Protein AF-A0A7V4Q4L8-F1 (afdb_monomer)

pLDDT: mean 70.82, std 23.32, range [23.64, 95.12]

Mean predicted aligned error: 22.0 Å

Solvent-accessible surface area (backbone atoms only — not comparable to full-atom values): 20062 Å² total; per-residue (Å²): 141,80,91,82,81,86,80,83,83,82,73,80,76,72,59,64,66,61,54,50,48,54,50,41,57,50,46,53,57,52,48,51,52,50,48,56,50,42,58,53,45,51,57,50,43,72,71,46,80,52,72,70,58,35,51,53,45,52,51,53,47,42,52,49,35,52,51,49,22,54,54,24,53,76,62,70,35,60,68,61,22,50,56,30,50,56,52,42,51,54,50,47,37,41,74,72,62,79,44,80,93,46,73,69,56,51,54,49,54,50,51,51,52,51,48,52,50,50,61,57,52,62,45,56,64,48,73,74,46,88,89,76,80,97,80,78,85,77,82,81,93,82,79,86,91,82,82,86,87,84,82,90,81,90,84,90,86,85,91,79,90,81,88,85,89,85,85,89,86,84,89,84,85,90,82,87,82,87,82,88,81,83,91,76,90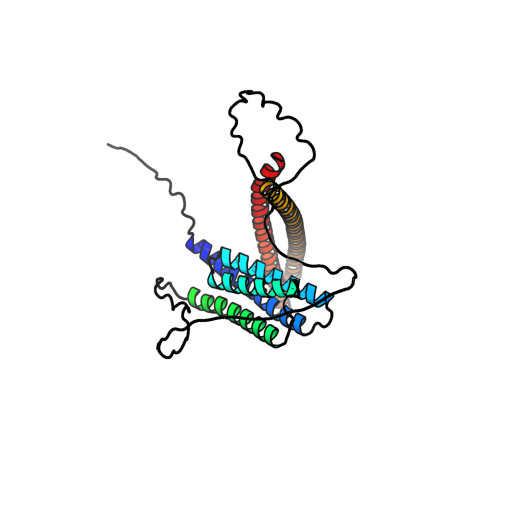,82,88,88,82,84,83,80,74,88,70,77,75,80,91,66,88,69,79,92,62,94,78,76,92,73,58,71,66,58,53,53,52,51,52,53,52,51,53,52,49,52,52,50,51,53,51,54,51,53,52,43,53,51,46,47,50,51,37,51,51,50,50,49,54,51,52,54,48,51,52,52,48,53,52,49,52,59,63,50,70,78,48,81,93,44,76,65,59,56,50,51,52,51,54,55,50,51,51,52,52,54,50,50,52,51,45,53,52,41,51,50,48,39,54,51,51,50,51,52,50,53,52,50,45,68,63,48,52,60,60,62,74,77,106

Nearest PDB structures (foldseek):
  3u3b-assembly2_B  TM=9.361E-01  e=7.017E-04  synthetic construct
  7t2y-assembly1_A  TM=9.039E-01  e=4.150E-04  synthetic construct
  6fes-assembly1_A  TM=9.433E-01  e=1.196E-02  synthetic construct
  8i4v-assembly1_B  TM=8.537E-01  e=1.579E+00  Saccharomyces cerevisiae S288C
  6pyu-assembly1_B  TM=4.845E-01  e=3.471E+00  Homo sapiens

Secondary structure (DSSP, 8-state):
---------------HHHHHHHHHHHHHHHHHHHHHHHHHHHHHHHH---HHHHHHHHHHHHHHHHHHHHHHHHTT-HHHHHHHHHHHHHHHHHHHTSS---HHHHHHHHHHHHHHHHHHHHHHHHHTSPPPPS---PPP------------------------------------------------SPPP-------------------HHHHHHHHHHHHHHHHHHHHHHHHHHHHHHHHHHHHHHHHHHHHHHHHHHHHHTTS---HHHHHHHHHHHHHHHHHHHHHHHHHHHHHHHHHHHHHHHHHHHHHHH--

Radius of gyration: 35.39 Å; Cα contacts (8 Å, |Δi|>4): 114; chains: 1; bounding box: 86×71×121 Å

Structure (mmCIF, N/CA/C/O backbone):
data_AF-A0A7V4Q4L8-F1
#
_entry.id   AF-A0A7V4Q4L8-F1
#
loop_
_atom_site.group_PDB
_atom_site.id
_atom_site.type_symbol
_atom_site.label_atom_id
_atom_site.label_alt_id
_atom_site.label_comp_id
_atom_site.label_asym_id
_atom_site.label_entity_id
_atom_site.label_seq_id
_atom_site.pdbx_PDB_ins_code
_atom_site.Cartn_x
_atom_site.Cartn_y
_atom_site.Cartn_z
_atom_site.occupancy
_atom_site.B_iso_or_equiv
_atom_site.auth_seq_id
_atom_site.auth_comp_id
_atom_site.auth_asym_id
_atom_site.auth_atom_id
_atom_site.pdbx_PDB_model_num
ATOM 1 N N . MET A 1 1 ? -42.502 8.709 -51.095 1.00 41.62 1 MET A N 1
ATOM 2 C CA . MET A 1 1 ? -41.021 8.734 -51.093 1.00 41.62 1 MET A CA 1
ATOM 3 C C . MET A 1 1 ? -40.599 10.023 -50.403 1.00 41.62 1 MET A C 1
ATOM 5 O O . MET A 1 1 ? -41.041 11.062 -50.848 1.00 41.62 1 MET A O 1
ATOM 9 N N . GLY A 1 2 ? -39.858 10.085 -49.306 1.00 42.88 2 GLY A N 1
ATOM 10 C CA . GLY A 1 2 ? -39.295 9.078 -48.422 1.00 42.88 2 GLY A CA 1
ATOM 11 C C . GLY A 1 2 ? -39.011 9.774 -47.086 1.00 42.88 2 GLY A C 1
ATOM 12 O O . GLY A 1 2 ? -38.512 10.895 -47.053 1.00 42.88 2 GLY A O 1
ATOM 13 N N . THR A 1 3 ? -39.395 9.133 -45.989 1.00 41.66 3 THR A N 1
ATOM 14 C CA . THR A 1 3 ? -39.076 9.554 -44.625 1.00 41.66 3 THR A CA 1
ATOM 15 C C . THR A 1 3 ? -37.593 9.303 -44.367 1.00 41.66 3 THR A C 1
ATOM 17 O O . THR A 1 3 ? -37.157 8.154 -44.361 1.00 41.66 3 THR A O 1
ATOM 20 N N . ARG A 1 4 ? -36.811 10.364 -44.159 1.00 38.91 4 ARG A N 1
ATOM 21 C CA . ARG A 1 4 ? -35.403 10.280 -43.757 1.00 38.91 4 ARG A CA 1
ATOM 22 C C . ARG A 1 4 ? -35.300 10.600 -42.267 1.00 38.91 4 ARG A C 1
ATOM 24 O O . ARG A 1 4 ? -35.214 11.760 -41.890 1.00 38.91 4 ARG A O 1
ATOM 31 N N . ALA A 1 5 ? -35.312 9.558 -41.441 1.00 55.25 5 ALA A N 1
ATOM 32 C CA . ALA A 1 5 ? -34.606 9.566 -40.160 1.00 55.25 5 ALA A CA 1
ATOM 33 C C . ALA A 1 5 ? -33.146 9.170 -40.445 1.00 55.25 5 ALA A C 1
ATOM 35 O O . ALA A 1 5 ? -32.914 8.301 -41.289 1.00 55.25 5 ALA A O 1
ATOM 36 N N . PRO A 1 6 ? -32.158 9.863 -39.864 1.00 52.56 6 PRO A N 1
ATOM 37 C CA . PRO A 1 6 ? -31.407 9.285 -38.739 1.00 52.56 6 PRO A CA 1
ATOM 38 C C . PRO A 1 6 ? -31.014 10.399 -37.730 1.00 52.56 6 PRO A C 1
ATOM 40 O O . PRO A 1 6 ? -31.208 11.574 -38.004 1.00 52.56 6 PRO A O 1
ATOM 43 N N . ALA A 1 7 ? -30.499 10.175 -36.527 1.00 39.62 7 ALA A N 1
ATOM 44 C CA . ALA A 1 7 ? -29.670 9.096 -36.036 1.00 39.62 7 ALA A CA 1
ATOM 45 C C . ALA A 1 7 ? -29.939 8.884 -34.541 1.00 39.62 7 ALA A C 1
ATOM 47 O O . ALA A 1 7 ? -30.116 9.828 -33.769 1.00 39.62 7 ALA A O 1
ATOM 48 N N . LYS A 1 8 ? -29.968 7.613 -34.154 1.00 45.31 8 LYS A N 1
ATOM 49 C CA . LYS A 1 8 ? -30.004 7.158 -32.770 1.00 45.31 8 LYS A CA 1
ATOM 50 C C . LYS A 1 8 ? -28.666 7.537 -32.129 1.00 45.31 8 LYS A C 1
ATOM 52 O O . LYS A 1 8 ? -27.616 7.206 -32.669 1.00 45.31 8 LYS A O 1
ATOM 57 N N . ALA A 1 9 ? -28.719 8.254 -31.014 1.00 41.84 9 ALA A N 1
ATOM 58 C CA . ALA A 1 9 ? -27.554 8.559 -30.203 1.00 41.84 9 ALA A CA 1
ATOM 59 C C . ALA A 1 9 ? -26.988 7.254 -29.617 1.00 41.84 9 ALA A C 1
ATOM 61 O O . ALA A 1 9 ? -27.555 6.698 -28.677 1.00 41.84 9 ALA A O 1
ATOM 62 N N . GLU A 1 10 ? -25.879 6.766 -30.168 1.00 44.56 10 GLU A N 1
ATOM 63 C CA . GLU A 1 10 ? -25.000 5.820 -29.480 1.00 44.56 10 GLU A CA 1
ATOM 64 C C . GLU A 1 10 ? -24.252 6.590 -28.391 1.00 44.56 10 GLU A C 1
ATOM 66 O O . GLU A 1 10 ? -23.180 7.158 -28.591 1.00 44.56 10 GLU A O 1
ATOM 71 N N . ARG A 1 11 ? -24.880 6.683 -27.218 1.00 42.31 11 ARG A N 1
ATOM 72 C CA . ARG A 1 11 ? -24.200 7.088 -25.993 1.00 42.31 11 ARG A CA 1
ATOM 73 C C . ARG A 1 11 ? -23.380 5.878 -25.544 1.00 42.31 11 ARG A C 1
ATOM 75 O O . ARG A 1 11 ? -23.957 4.889 -25.108 1.00 42.31 11 ARG A O 1
ATOM 82 N N . GLY A 1 12 ? -22.063 5.959 -25.739 1.00 45.47 12 GLY A N 1
ATOM 83 C CA . GLY A 1 12 ? -21.104 4.908 -25.412 1.00 45.47 12 GLY A CA 1
ATOM 84 C C . GLY A 1 12 ? -21.305 4.381 -23.996 1.00 45.47 12 GLY A C 1
ATOM 85 O O . GLY A 1 12 ? -21.136 5.110 -23.018 1.00 45.47 12 GLY A O 1
ATOM 86 N N . MET A 1 13 ? -21.690 3.112 -23.912 1.00 45.41 13 MET A N 1
ATOM 87 C CA . MET A 1 13 ? -21.596 2.323 -22.698 1.00 45.41 13 MET A CA 1
ATOM 88 C C . MET A 1 13 ? -20.103 2.101 -22.478 1.00 45.41 13 MET A C 1
ATOM 90 O O . MET A 1 13 ? -19.474 1.357 -23.224 1.00 45.41 13 MET A O 1
ATOM 94 N N . VAL A 1 14 ? -19.515 2.849 -21.542 1.00 56.12 14 VAL A N 1
ATOM 95 C CA . VAL A 1 14 ? -18.176 2.543 -21.034 1.00 56.12 14 VAL A CA 1
ATOM 96 C C . VAL A 1 14 ? -18.223 1.084 -20.606 1.00 56.12 14 VAL A C 1
ATOM 98 O O . VAL A 1 14 ? -19.130 0.697 -19.869 1.00 56.12 14 VAL A O 1
ATOM 101 N N . ASP A 1 15 ? -17.314 0.288 -21.151 1.00 62.62 15 ASP A N 1
ATOM 102 C CA . ASP A 1 15 ? -17.240 -1.148 -20.934 1.00 62.62 15 ASP A CA 1
ATOM 103 C C . ASP A 1 15 ? -16.902 -1.390 -19.454 1.00 62.62 15 ASP A C 1
ATOM 105 O O . ASP A 1 15 ? -15.744 -1.354 -19.037 1.00 62.62 15 ASP A O 1
ATOM 109 N N . SER A 1 16 ? -17.948 -1.479 -18.626 1.00 71.31 16 SER A N 1
ATOM 110 C CA . SER A 1 16 ? -17.864 -1.546 -17.162 1.00 71.31 16 SER A CA 1
ATOM 111 C C . SER A 1 16 ? -16.996 -2.716 -16.707 1.00 71.31 16 SER A C 1
ATOM 113 O O . SER A 1 16 ? -16.353 -2.637 -15.661 1.00 71.31 16 SER A O 1
ATOM 115 N N . ASP A 1 17 ? -16.950 -3.773 -17.513 1.00 76.00 17 ASP A N 1
ATOM 116 C CA . ASP A 1 17 ? -16.168 -4.973 -17.253 1.00 76.00 17 ASP A CA 1
ATOM 117 C C . ASP A 1 17 ? -14.677 -4.739 -17.537 1.00 76.00 17 ASP A C 1
ATOM 119 O O . ASP A 1 17 ? -13.825 -5.184 -16.767 1.00 76.00 17 ASP A O 1
ATOM 123 N N . ALA A 1 18 ? -14.344 -3.970 -18.580 1.00 78.06 18 ALA A N 1
ATOM 124 C CA . ALA A 1 18 ? -12.964 -3.575 -18.864 1.00 78.06 18 ALA A CA 1
ATOM 125 C C . ALA A 1 18 ? -12.404 -2.651 -17.770 1.00 78.06 18 ALA A C 1
ATOM 127 O O . ALA A 1 18 ? -11.272 -2.837 -17.325 1.00 78.06 18 ALA A O 1
ATOM 128 N N . LEU A 1 19 ? -13.219 -1.706 -17.287 1.00 79.12 19 LEU A N 1
ATOM 129 C CA . LEU A 1 19 ? -12.850 -0.836 -16.169 1.00 79.12 19 LEU A CA 1
ATOM 130 C C . LEU A 1 19 ? -12.654 -1.634 -14.872 1.00 79.12 19 LEU A C 1
ATOM 132 O O . LEU A 1 19 ? -11.683 -1.410 -14.153 1.00 79.12 19 LEU A O 1
ATOM 136 N N . LEU A 1 20 ? -13.550 -2.580 -14.571 1.00 81.12 20 LEU A N 1
ATOM 137 C CA . LEU A 1 20 ? -13.423 -3.433 -13.388 1.00 81.12 20 LEU A CA 1
ATOM 138 C C . LEU A 1 20 ? -12.160 -4.300 -13.450 1.00 81.12 20 LEU A C 1
ATOM 140 O O . LEU A 1 20 ? -11.498 -4.481 -12.431 1.00 81.12 20 LEU A O 1
ATOM 144 N N . LYS A 1 21 ? -11.802 -4.801 -14.636 1.00 83.62 21 LYS A N 1
ATOM 145 C CA . LYS A 1 21 ? -10.568 -5.562 -14.842 1.00 83.62 21 LYS A CA 1
ATOM 146 C C . LYS A 1 21 ? -9.320 -4.715 -14.573 1.00 83.62 21 LYS A C 1
ATOM 148 O O . LYS A 1 21 ? -8.456 -5.154 -13.823 1.00 83.62 21 LYS A O 1
ATOM 153 N N . GLU A 1 22 ? -9.253 -3.499 -15.112 1.00 84.19 22 GLU A N 1
ATOM 154 C CA . GLU A 1 22 ? -8.136 -2.570 -14.871 1.00 84.19 22 GLU A CA 1
ATOM 155 C C . GLU A 1 22 ? -8.008 -2.196 -13.381 1.00 84.19 22 GLU A C 1
ATOM 157 O O . GLU A 1 22 ? -6.907 -2.172 -12.822 1.00 84.19 22 GLU A O 1
ATOM 162 N N . LEU A 1 23 ? -9.141 -1.963 -12.708 1.00 86.38 23 LEU A N 1
ATOM 163 C CA . LEU A 1 23 ? -9.174 -1.723 -11.264 1.00 86.38 23 LEU A CA 1
ATOM 164 C C . LEU A 1 23 ? -8.685 -2.940 -10.473 1.00 86.38 23 LEU A C 1
ATOM 166 O O . LEU A 1 23 ? -7.957 -2.776 -9.498 1.00 86.38 23 LEU A O 1
ATOM 170 N N . LEU A 1 24 ? -9.055 -4.152 -10.891 1.00 87.81 24 LEU A N 1
ATOM 171 C CA . LEU A 1 24 ? -8.652 -5.391 -10.234 1.00 87.81 24 LEU A CA 1
ATOM 172 C C . LEU A 1 24 ? -7.151 -5.664 -10.404 1.00 87.81 24 LEU A C 1
ATOM 174 O O . LEU A 1 24 ? -6.498 -6.023 -9.427 1.00 87.81 24 LEU A O 1
ATOM 178 N N . GLU A 1 25 ? -6.590 -5.439 -11.593 1.00 88.06 25 GLU A N 1
ATOM 179 C CA . GLU A 1 25 ? -5.144 -5.542 -11.846 1.00 88.06 25 GLU A CA 1
ATOM 180 C C . GLU A 1 25 ? -4.353 -4.529 -11.001 1.00 88.06 25 GLU A C 1
ATOM 182 O O . GLU A 1 25 ? -3.357 -4.876 -10.360 1.00 88.06 25 GLU A O 1
ATOM 187 N N . THR A 1 26 ? -4.836 -3.284 -10.932 1.00 88.38 26 THR A N 1
ATOM 188 C CA . THR A 1 26 ? -4.231 -2.231 -10.100 1.00 88.38 26 THR A CA 1
ATOM 189 C C . THR A 1 26 ? -4.298 -2.597 -8.619 1.00 88.38 26 THR A C 1
ATOM 191 O O . THR A 1 26 ? -3.284 -2.557 -7.920 1.00 88.38 26 THR A O 1
ATOM 194 N N . PHE A 1 27 ? -5.470 -3.036 -8.155 1.00 91.06 27 PHE A N 1
ATOM 195 C CA . PHE A 1 27 ? -5.674 -3.498 -6.788 1.00 91.06 27 PHE A CA 1
ATOM 196 C C . PHE A 1 27 ? -4.724 -4.640 -6.430 1.00 91.06 27 PHE A C 1
ATOM 198 O O . PHE A 1 27 ? -4.145 -4.620 -5.352 1.00 91.06 27 PHE A O 1
ATOM 205 N N . GLN A 1 28 ? -4.541 -5.631 -7.306 1.00 89.31 28 GLN A N 1
ATOM 206 C CA . GLN A 1 28 ? -3.656 -6.765 -7.030 1.00 89.31 28 GLN A CA 1
ATOM 207 C C . GLN A 1 28 ? -2.209 -6.314 -6.800 1.00 89.31 28 GLN A C 1
ATOM 209 O O . GLN A 1 28 ? -1.572 -6.774 -5.851 1.00 89.31 28 GLN A O 1
ATOM 214 N N . LEU A 1 29 ? -1.703 -5.391 -7.623 1.00 90.19 29 LEU A N 1
ATOM 215 C CA . LEU A 1 29 ? -0.355 -4.839 -7.465 1.00 90.19 29 LEU A CA 1
ATOM 216 C C . LEU A 1 29 ? -0.207 -4.058 -6.153 1.00 90.19 29 LEU A C 1
ATOM 218 O O . LEU A 1 29 ? 0.757 -4.271 -5.415 1.00 90.19 29 LEU A O 1
ATOM 222 N N . GLU A 1 30 ? -1.170 -3.191 -5.836 1.00 91.62 30 GLU A N 1
ATOM 223 C CA . GLU A 1 30 ? -1.174 -2.426 -4.583 1.00 91.62 30 GLU A CA 1
ATOM 224 C C . GLU A 1 30 ? -1.307 -3.341 -3.360 1.00 91.62 30 GLU A C 1
ATOM 226 O O . GLU A 1 30 ? -0.588 -3.186 -2.371 1.00 91.62 30 GLU A O 1
ATOM 231 N N . ALA A 1 31 ? -2.180 -4.344 -3.432 1.00 92.56 31 ALA A N 1
ATOM 232 C CA . ALA A 1 31 ? -2.404 -5.299 -2.361 1.00 92.56 31 ALA A CA 1
ATOM 233 C C . ALA A 1 31 ? -1.140 -6.106 -2.047 1.00 92.56 31 ALA A C 1
ATOM 235 O O . ALA A 1 31 ? -0.814 -6.292 -0.873 1.00 92.56 31 ALA A O 1
ATOM 236 N N . GLN A 1 32 ? -0.383 -6.522 -3.068 1.00 92.19 32 GLN A N 1
ATOM 237 C CA . GLN A 1 32 ? 0.908 -7.183 -2.867 1.00 92.19 32 GLN A CA 1
ATOM 238 C C . GLN A 1 32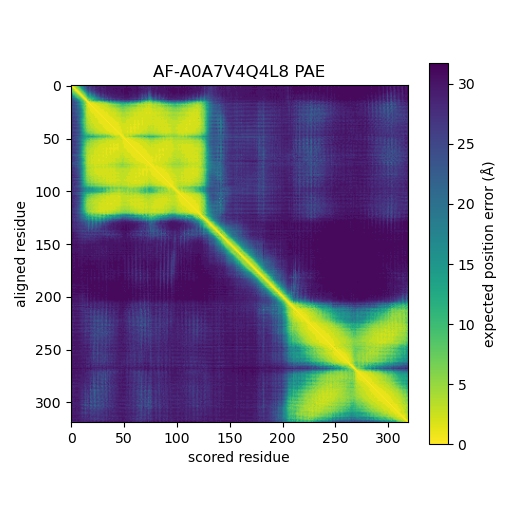 ? 1.922 -6.277 -2.153 1.00 92.19 32 GLN A C 1
ATOM 240 O O . GLN A 1 32 ? 2.652 -6.758 -1.283 1.00 92.19 32 GLN A O 1
ATOM 245 N N . ASP A 1 33 ? 1.971 -4.979 -2.471 1.00 92.38 33 ASP A N 1
ATOM 246 C CA . ASP A 1 33 ? 2.844 -4.031 -1.764 1.00 92.38 33 ASP A CA 1
ATOM 247 C C . ASP A 1 33 ? 2.421 -3.859 -0.297 1.00 92.38 33 ASP A C 1
ATOM 249 O O . ASP A 1 33 ? 3.244 -3.959 0.622 1.00 92.38 33 ASP A O 1
ATOM 253 N N . HIS A 1 34 ? 1.116 -3.702 -0.056 1.00 93.31 34 HIS A N 1
ATOM 254 C CA . HIS A 1 34 ? 0.564 -3.638 1.293 1.00 93.31 34 HIS A CA 1
ATOM 255 C C . HIS A 1 34 ? 0.899 -4.888 2.109 1.00 93.31 34 HIS A C 1
ATOM 257 O O . HIS A 1 34 ? 1.372 -4.747 3.237 1.00 93.31 34 HIS A O 1
ATOM 263 N N . ILE A 1 35 ? 0.721 -6.085 1.546 1.00 94.06 35 ILE A N 1
ATOM 264 C CA . ILE A 1 35 ? 1.022 -7.363 2.204 1.00 94.06 35 ILE A CA 1
ATOM 265 C C . ILE A 1 35 ? 2.512 -7.484 2.529 1.00 94.06 35 ILE A C 1
ATOM 267 O O . ILE A 1 35 ? 2.857 -7.763 3.674 1.00 94.06 35 ILE A O 1
ATOM 271 N N . ARG A 1 36 ? 3.416 -7.208 1.578 1.00 93.69 36 ARG A N 1
ATOM 272 C CA . ARG A 1 36 ? 4.872 -7.268 1.828 1.00 93.69 36 ARG A CA 1
ATOM 273 C C . ARG A 1 36 ? 5.293 -6.331 2.957 1.00 93.69 36 ARG A C 1
ATOM 275 O O . ARG A 1 36 ? 6.104 -6.692 3.818 1.00 93.69 36 ARG A O 1
ATOM 282 N N . ALA A 1 37 ? 4.727 -5.128 2.974 1.00 93.75 37 ALA A N 1
ATOM 283 C CA . ALA A 1 37 ? 4.974 -4.179 4.043 1.00 93.75 37 ALA A CA 1
ATOM 284 C C . ALA A 1 37 ? 4.384 -4.647 5.382 1.00 93.75 37 ALA A C 1
ATOM 286 O O . ALA A 1 37 ? 5.045 -4.497 6.406 1.00 93.75 37 ALA A O 1
ATOM 287 N N . LEU A 1 38 ? 3.182 -5.235 5.391 1.00 95.12 38 LEU A N 1
ATOM 288 C CA . LEU A 1 38 ? 2.564 -5.813 6.589 1.00 95.12 38 LEU A CA 1
ATOM 289 C C . LEU A 1 38 ? 3.429 -6.934 7.175 1.00 95.12 38 LEU A C 1
ATOM 291 O O . LEU A 1 38 ? 3.728 -6.887 8.365 1.00 95.12 38 LEU A O 1
ATOM 295 N N . SER A 1 39 ? 3.914 -7.871 6.354 1.00 94.00 39 SER A N 1
ATOM 296 C CA . SER A 1 39 ? 4.820 -8.937 6.804 1.00 94.00 39 SER A CA 1
ATOM 297 C C . SER A 1 39 ? 6.096 -8.365 7.431 1.00 94.00 39 SER A C 1
ATOM 299 O O . SER A 1 39 ? 6.512 -8.800 8.502 1.00 94.00 39 SER A O 1
ATOM 301 N N . THR A 1 40 ? 6.685 -7.335 6.812 1.00 94.75 40 THR A N 1
ATOM 302 C CA . THR A 1 40 ? 7.885 -6.658 7.339 1.00 94.75 40 THR A CA 1
ATOM 303 C C . THR A 1 40 ? 7.610 -5.969 8.679 1.00 94.75 40 THR A C 1
ATOM 305 O O . THR A 1 40 ? 8.405 -6.074 9.613 1.00 94.75 40 THR A O 1
ATOM 308 N N . LEU A 1 41 ? 6.476 -5.275 8.791 1.00 94.56 41 LEU A N 1
ATOM 309 C CA . LEU A 1 41 ? 6.079 -4.568 10.007 1.00 94.56 41 LEU A CA 1
ATOM 310 C C . LEU A 1 41 ? 5.737 -5.524 11.152 1.00 94.56 41 LEU A C 1
ATOM 312 O O . LEU A 1 41 ? 6.044 -5.204 12.296 1.00 94.56 41 LEU A O 1
ATOM 316 N N . LEU A 1 42 ? 5.141 -6.685 10.867 1.00 93.50 42 LEU A N 1
ATOM 317 C CA . LEU A 1 42 ? 4.860 -7.705 11.880 1.00 93.50 42 LEU A CA 1
ATOM 318 C C . LEU A 1 42 ? 6.152 -8.278 12.475 1.00 93.50 42 LEU A C 1
ATOM 320 O O . LEU A 1 42 ? 6.278 -8.336 13.695 1.00 93.50 42 LEU A O 1
ATOM 324 N N . VAL A 1 43 ? 7.155 -8.572 11.639 1.00 93.69 43 VAL A N 1
ATOM 325 C CA . VAL A 1 43 ? 8.483 -9.005 12.117 1.00 93.69 43 VAL A CA 1
ATOM 326 C C . VAL A 1 43 ? 9.171 -7.908 12.935 1.00 93.69 43 VAL A C 1
ATOM 328 O O . VAL A 1 43 ? 9.841 -8.193 13.929 1.00 93.69 43 VAL A O 1
ATOM 331 N N . ALA A 1 44 ? 9.035 -6.641 12.532 1.00 93.44 44 ALA A N 1
ATOM 332 C CA . ALA A 1 44 ? 9.555 -5.520 13.314 1.00 93.44 44 ALA A CA 1
ATOM 333 C C . ALA A 1 44 ? 8.843 -5.410 14.672 1.00 93.44 44 ALA A C 1
ATOM 335 O O . ALA A 1 44 ? 9.499 -5.227 15.693 1.00 93.44 44 ALA A O 1
ATOM 336 N N . LEU A 1 45 ? 7.517 -5.583 14.693 1.00 92.50 45 LEU A N 1
ATOM 337 C CA . LEU A 1 45 ? 6.702 -5.534 15.904 1.00 92.50 45 LEU A CA 1
ATOM 338 C C . LEU A 1 45 ? 7.054 -6.656 16.890 1.00 92.50 45 LEU A C 1
ATOM 340 O O . LEU A 1 45 ? 7.040 -6.419 18.095 1.00 92.50 45 LEU A O 1
ATOM 344 N N . GLU A 1 46 ? 7.390 -7.847 16.394 1.00 91.25 46 GLU A N 1
ATOM 345 C CA . GLU A 1 46 ? 7.817 -8.988 17.214 1.00 91.25 46 GLU A CA 1
ATOM 346 C C . GLU A 1 46 ? 9.146 -8.721 17.938 1.00 91.25 46 GLU A C 1
ATOM 348 O O . GLU A 1 46 ? 9.324 -9.096 19.097 1.00 91.25 46 GLU A O 1
ATOM 353 N N . LYS A 1 47 ? 10.078 -8.037 17.265 1.00 91.31 47 LYS A N 1
ATOM 354 C CA . LYS A 1 47 ? 11.415 -7.731 17.796 1.00 91.31 47 LYS A CA 1
ATOM 355 C C . LYS A 1 47 ? 11.446 -6.498 18.696 1.00 91.31 47 LYS A C 1
ATOM 357 O O . LYS A 1 47 ? 12.431 -6.293 19.403 1.00 91.31 47 LYS A O 1
ATOM 362 N N . GLU A 1 48 ? 10.408 -5.670 18.650 1.00 91.81 48 GLU A N 1
ATOM 363 C CA . GLU A 1 48 ? 10.396 -4.379 19.325 1.00 91.81 48 GLU A CA 1
ATOM 364 C C . GLU A 1 48 ? 10.047 -4.514 20.814 1.00 91.81 48 GLU A C 1
ATOM 366 O O . GLU A 1 48 ? 8.953 -4.934 21.198 1.00 91.81 48 GLU A O 1
ATOM 371 N N . GLY A 1 49 ? 10.979 -4.111 21.678 1.00 84.62 49 GLY A N 1
ATOM 372 C CA . GLY A 1 49 ? 10.793 -4.122 23.129 1.00 84.62 49 GLY A CA 1
ATOM 373 C C . GLY A 1 49 ? 10.096 -2.862 23.643 1.00 84.62 49 GLY A C 1
ATOM 374 O O . GLY A 1 49 ? 9.303 -2.924 24.596 1.00 84.62 49 GLY A O 1
ATOM 375 N N . GLU A 1 50 ? 10.327 -1.721 22.989 1.00 90.69 50 GLU A N 1
ATOM 376 C CA . GLU A 1 50 ? 9.891 -0.420 23.481 1.00 90.69 50 GLU A CA 1
ATOM 377 C C . GLU A 1 50 ? 8.373 -0.220 23.308 1.00 90.69 50 GLU A C 1
ATOM 379 O O . GLU A 1 50 ? 7.845 -0.284 22.194 1.00 90.69 50 GLU A O 1
ATOM 384 N N . PRO A 1 51 ? 7.608 0.050 24.389 1.00 86.38 51 PRO A N 1
ATOM 385 C CA . PRO A 1 51 ? 6.149 0.188 24.311 1.00 86.38 51 PRO A CA 1
ATOM 386 C C . PRO A 1 51 ? 5.673 1.331 23.405 1.00 86.38 51 PRO A C 1
ATOM 388 O O . PRO A 1 51 ? 4.580 1.267 22.839 1.00 86.38 51 PRO A O 1
ATOM 391 N N . ALA A 1 52 ? 6.452 2.411 23.307 1.00 87.88 52 ALA A N 1
ATOM 392 C CA . ALA A 1 52 ? 6.127 3.545 22.448 1.00 87.88 52 ALA A CA 1
ATOM 393 C C . ALA A 1 52 ? 6.260 3.182 20.963 1.00 87.88 52 ALA A C 1
ATOM 395 O O . ALA A 1 52 ? 5.355 3.487 20.185 1.00 87.88 52 ALA A O 1
ATOM 396 N N . GLU A 1 53 ? 7.335 2.484 20.597 1.00 90.12 53 GLU A N 1
ATOM 397 C CA . GLU A 1 53 ? 7.592 2.084 19.215 1.00 90.12 53 GLU A CA 1
ATOM 398 C C . GLU A 1 53 ? 6.663 0.946 18.779 1.00 90.12 53 GLU A C 1
ATOM 400 O O . GLU A 1 53 ? 6.060 1.027 17.711 1.00 90.12 53 GLU A O 1
ATOM 405 N N . ARG A 1 54 ? 6.374 -0.024 19.662 1.00 89.94 54 ARG A N 1
ATOM 406 C CA . ARG A 1 54 ? 5.327 -1.032 19.410 1.00 89.94 54 ARG A CA 1
ATOM 407 C C . ARG A 1 54 ? 3.980 -0.405 19.071 1.00 89.94 54 ARG A C 1
ATOM 409 O O . ARG A 1 54 ? 3.338 -0.823 18.114 1.00 89.94 54 ARG A O 1
ATOM 416 N N . ARG A 1 55 ? 3.546 0.622 19.812 1.00 88.62 55 ARG A N 1
ATOM 417 C CA . ARG A 1 55 ? 2.295 1.334 19.493 1.00 88.62 55 ARG A CA 1
ATOM 418 C C . ARG A 1 55 ? 2.336 1.991 18.115 1.00 88.62 55 ARG A C 1
ATOM 420 O O . ARG A 1 55 ? 1.339 1.934 17.403 1.00 88.62 55 ARG A O 1
ATOM 427 N N . ARG A 1 56 ? 3.468 2.584 17.722 1.00 91.81 56 ARG A N 1
ATOM 428 C CA . ARG A 1 56 ? 3.644 3.186 16.387 1.00 91.81 56 ARG A CA 1
ATOM 429 C C . ARG A 1 56 ? 3.599 2.143 15.273 1.00 91.81 56 ARG A C 1
ATOM 431 O O . ARG A 1 56 ? 2.960 2.376 14.244 1.00 91.81 56 ARG A O 1
ATOM 438 N N . LEU A 1 57 ? 4.230 0.990 15.485 1.00 93.06 57 LEU A N 1
ATOM 439 C CA . LEU A 1 57 ? 4.194 -0.135 14.553 1.00 93.06 57 LEU A CA 1
ATOM 440 C C . LEU A 1 57 ? 2.772 -0.686 14.411 1.00 93.06 57 LEU A C 1
ATOM 442 O O . LEU A 1 57 ? 2.286 -0.798 13.288 1.00 93.06 57 LEU A O 1
ATOM 446 N N . VAL A 1 58 ? 2.066 -0.925 15.522 1.00 92.38 58 VAL A N 1
ATOM 447 C CA . VAL A 1 58 ? 0.656 -1.357 15.510 1.00 92.38 58 VAL A CA 1
ATOM 448 C C . VAL A 1 58 ? -0.227 -0.352 14.769 1.00 92.38 58 VAL A C 1
ATOM 450 O O . VAL A 1 58 ? -1.038 -0.758 13.942 1.00 92.38 58 VAL A O 1
ATOM 453 N N . GLU A 1 59 ? -0.046 0.952 14.992 1.00 92.06 59 GLU A N 1
ATOM 454 C CA . GLU A 1 59 ? -0.797 1.990 14.272 1.00 92.06 59 GLU A CA 1
ATOM 455 C C . GLU A 1 59 ? -0.528 1.955 12.761 1.00 92.06 59 GLU A C 1
ATOM 457 O O . GLU A 1 59 ? -1.433 2.104 11.939 1.00 92.06 59 GLU A O 1
ATOM 462 N N . THR A 1 60 ? 0.726 1.722 12.382 1.00 94.00 60 THR A N 1
ATOM 463 C CA . THR A 1 60 ? 1.128 1.633 10.976 1.00 94.00 60 THR A CA 1
ATOM 464 C C . THR A 1 60 ? 0.537 0.394 10.302 1.00 94.00 60 THR A C 1
ATOM 466 O O . THR A 1 60 ? 0.048 0.490 9.175 1.00 94.00 60 THR A O 1
ATOM 469 N N . ILE A 1 61 ? 0.537 -0.751 10.991 1.00 94.62 61 ILE A N 1
ATOM 470 C CA . ILE A 1 61 ? -0.085 -2.000 10.527 1.00 94.62 61 ILE A CA 1
ATOM 471 C C . ILE A 1 61 ? -1.597 -1.803 10.378 1.00 94.62 61 ILE A C 1
ATOM 473 O O . ILE A 1 61 ? -2.151 -2.115 9.326 1.00 94.62 61 ILE A O 1
ATOM 477 N N . PHE A 1 62 ? -2.249 -1.217 11.386 1.00 93.00 62 PHE A N 1
ATOM 478 C CA . PHE A 1 62 ? -3.681 -0.918 11.376 1.00 93.00 62 PHE A CA 1
ATOM 479 C C . PHE A 1 62 ? -4.077 -0.070 10.163 1.00 93.00 62 PHE A C 1
ATOM 481 O O . PHE A 1 62 ? -4.976 -0.444 9.412 1.00 93.00 62 PHE A O 1
ATOM 488 N N . ARG A 1 63 ? -3.359 1.034 9.909 1.00 93.94 63 ARG A N 1
ATOM 489 C CA . ARG A 1 63 ? -3.628 1.907 8.758 1.00 93.94 63 ARG A CA 1
ATOM 490 C C . ARG A 1 63 ? -3.484 1.167 7.430 1.00 93.94 63 ARG A C 1
ATOM 492 O O . ARG A 1 63 ? -4.333 1.322 6.560 1.00 93.94 63 ARG A O 1
ATOM 499 N N . ARG A 1 64 ? -2.439 0.346 7.272 1.00 94.25 64 ARG A N 1
ATOM 500 C CA . ARG A 1 64 ? -2.244 -0.456 6.052 1.00 94.25 64 ARG A CA 1
ATOM 501 C C . ARG A 1 64 ? -3.378 -1.457 5.841 1.00 94.25 64 ARG A C 1
ATOM 503 O O . ARG A 1 64 ? -3.847 -1.582 4.715 1.00 94.25 64 ARG A O 1
ATOM 510 N N . MET A 1 65 ? -3.837 -2.114 6.906 1.00 92.06 65 MET A N 1
ATOM 511 C CA . MET A 1 65 ? -4.973 -3.037 6.841 1.00 92.06 65 MET A CA 1
ATOM 512 C C . MET A 1 65 ? -6.267 -2.313 6.445 1.00 92.06 65 MET A C 1
ATOM 514 O O . MET A 1 65 ? -6.995 -2.775 5.570 1.00 92.06 65 MET A O 1
ATOM 518 N N . HIS A 1 66 ? -6.511 -1.134 7.022 1.00 91.56 66 HIS A N 1
ATOM 519 C CA . HIS A 1 66 ? -7.677 -0.308 6.711 1.00 91.56 66 HIS A CA 1
ATOM 520 C C . HIS A 1 66 ? -7.688 0.156 5.244 1.00 91.56 66 HIS A C 1
ATOM 522 O O . HIS A 1 66 ? -8.717 0.075 4.572 1.00 91.56 66 HIS A O 1
ATOM 528 N N . THR A 1 67 ? -6.537 0.592 4.719 1.00 92.69 67 THR A N 1
ATOM 529 C CA . THR A 1 67 ? -6.388 0.934 3.295 1.00 92.69 67 THR A CA 1
ATOM 530 C C . THR A 1 67 ? -6.667 -0.276 2.406 1.00 92.69 67 THR A C 1
ATOM 532 O O . THR A 1 67 ? -7.458 -0.170 1.470 1.00 92.69 67 THR A O 1
ATOM 535 N N . LEU A 1 68 ? -6.090 -1.437 2.729 1.00 92.94 68 LEU A N 1
ATOM 536 C CA . LEU A 1 68 ? -6.282 -2.662 1.955 1.00 92.94 68 LEU A CA 1
ATOM 537 C C . LEU A 1 68 ? -7.748 -3.129 1.955 1.00 92.94 68 LEU A C 1
ATOM 539 O O . LEU A 1 68 ? -8.261 -3.543 0.918 1.00 92.94 68 LEU A O 1
ATOM 543 N N . LYS A 1 69 ? -8.454 -2.993 3.085 1.00 92.19 69 LYS A N 1
ATOM 544 C CA . LYS A 1 69 ? -9.902 -3.234 3.185 1.00 92.19 69 LYS A CA 1
ATOM 545 C C . LYS A 1 69 ? -10.700 -2.328 2.248 1.00 92.19 69 LYS A C 1
ATOM 547 O O . LYS A 1 69 ? -11.575 -2.803 1.526 1.00 92.19 69 LYS A O 1
ATOM 552 N N . GLY A 1 70 ? -10.410 -1.025 2.262 1.00 89.75 70 GLY A N 1
ATOM 553 C CA . GLY A 1 70 ? -11.081 -0.051 1.398 1.00 89.75 70 GLY A CA 1
ATOM 554 C C . GLY A 1 70 ? -10.872 -0.365 -0.083 1.00 89.75 70 GLY A C 1
ATOM 555 O O . GLY A 1 70 ? -11.830 -0.386 -0.856 1.00 89.75 70 GLY A O 1
ATOM 556 N N . ALA A 1 71 ? -9.637 -0.700 -0.452 1.00 89.44 71 ALA A N 1
ATOM 557 C CA . ALA A 1 71 ? -9.291 -1.102 -1.806 1.00 89.44 71 ALA A CA 1
ATOM 558 C C . ALA A 1 71 ? -10.019 -2.400 -2.217 1.00 89.44 71 ALA A C 1
ATOM 560 O O . ALA A 1 71 ? -10.605 -2.456 -3.295 1.00 89.44 71 ALA A O 1
ATOM 561 N N . ALA A 1 72 ? -10.094 -3.399 -1.329 1.00 89.56 72 ALA A N 1
ATOM 562 C CA . ALA A 1 72 ? -10.811 -4.651 -1.584 1.00 89.56 72 ALA A CA 1
ATOM 563 C C . ALA A 1 72 ? -12.322 -4.436 -1.795 1.00 89.56 72 ALA A C 1
ATOM 565 O O . ALA A 1 72 ? -12.919 -5.053 -2.679 1.00 89.56 72 ALA A O 1
ATOM 566 N N . HIS A 1 73 ? -12.946 -3.519 -1.048 1.00 88.75 73 HIS A N 1
ATOM 567 C CA . HIS A 1 73 ? -14.340 -3.133 -1.285 1.00 88.75 73 HIS A CA 1
ATOM 568 C C . HIS A 1 73 ? -14.547 -2.479 -2.654 1.00 88.75 73 HIS A C 1
ATOM 570 O O . HIS A 1 73 ? -15.538 -2.779 -3.320 1.00 88.75 73 HIS A O 1
ATOM 576 N N . ALA A 1 74 ? -13.618 -1.624 -3.090 1.00 85.69 74 ALA A N 1
ATOM 577 C CA . ALA A 1 74 ? -13.717 -0.924 -4.369 1.00 85.69 74 ALA A CA 1
ATOM 578 C C . ALA A 1 74 ? -13.712 -1.881 -5.576 1.00 85.69 74 ALA A C 1
ATOM 580 O O . ALA A 1 74 ? -14.378 -1.609 -6.572 1.00 85.69 74 ALA A O 1
ATOM 581 N N . VAL A 1 75 ? -13.022 -3.022 -5.466 1.00 87.81 75 VAL A N 1
ATOM 582 C CA . VAL A 1 75 ? -12.979 -4.076 -6.499 1.00 87.81 75 VAL A CA 1
ATOM 583 C C . VAL A 1 75 ? -13.915 -5.260 -6.219 1.00 87.81 75 VAL A C 1
ATOM 585 O O . VAL A 1 75 ? -13.804 -6.311 -6.848 1.00 87.81 75 VAL A O 1
ATOM 588 N N . ASN A 1 76 ? -14.862 -5.097 -5.288 1.00 85.88 76 ASN A N 1
ATOM 589 C CA . ASN A 1 76 ? -15.870 -6.099 -4.926 1.00 85.88 76 ASN A CA 1
ATOM 590 C C . ASN A 1 76 ? -15.290 -7.453 -4.450 1.00 85.88 76 ASN A C 1
ATOM 592 O O . ASN A 1 76 ? -15.869 -8.519 -4.674 1.00 85.88 76 ASN A O 1
ATOM 596 N N . LEU A 1 77 ? -14.146 -7.415 -3.763 1.00 87.69 77 LEU A N 1
ATOM 597 C CA . LEU A 1 77 ? -13.507 -8.567 -3.123 1.00 87.69 77 LEU A CA 1
ATOM 598 C C . LEU A 1 77 ? -13.931 -8.661 -1.656 1.00 87.69 77 LEU A C 1
ATOM 600 O O . LEU A 1 77 ? -13.185 -8.322 -0.739 1.00 87.69 77 LEU A O 1
ATOM 604 N N . LEU A 1 78 ? -15.182 -9.070 -1.444 1.00 88.00 78 LEU A N 1
ATOM 605 C CA . LEU A 1 78 ? -15.813 -9.062 -0.120 1.00 88.00 78 LEU A CA 1
ATOM 606 C C . LEU A 1 78 ? -15.177 -10.050 0.866 1.00 88.00 78 LEU A C 1
ATOM 608 O O . LEU A 1 78 ? -15.149 -9.775 2.060 1.00 88.00 78 LEU A O 1
ATOM 612 N N . ASP A 1 79 ? -14.652 -11.168 0.368 1.00 87.06 79 ASP A N 1
ATOM 613 C CA . ASP A 1 79 ? -13.893 -12.153 1.141 1.00 87.06 79 ASP A CA 1
ATOM 614 C C . ASP A 1 79 ? -12.612 -11.537 1.720 1.00 87.06 79 ASP A C 1
ATOM 616 O O . ASP A 1 79 ? -12.400 -11.562 2.930 1.00 87.06 79 ASP A O 1
ATOM 620 N N . VAL A 1 80 ? -11.817 -10.889 0.866 1.00 90.19 80 VAL A N 1
ATOM 621 C CA . VAL A 1 80 ? -10.591 -10.174 1.259 1.00 90.19 80 VAL A CA 1
ATOM 622 C C . VAL A 1 80 ? -10.916 -9.034 2.228 1.00 90.19 80 VAL A C 1
ATOM 624 O O . VAL A 1 80 ? -10.254 -8.874 3.253 1.00 90.19 80 VAL A O 1
ATOM 627 N N . ALA A 1 81 ? -11.962 -8.254 1.940 1.00 89.06 81 ALA A N 1
ATOM 628 C CA . ALA A 1 81 ? -12.387 -7.154 2.800 1.00 89.06 81 ALA A CA 1
ATOM 629 C C . ALA A 1 81 ? -12.807 -7.636 4.199 1.00 89.06 81 ALA A C 1
ATOM 631 O O . ALA A 1 81 ? -12.486 -6.986 5.196 1.00 89.06 81 ALA A O 1
ATOM 632 N N . GLN A 1 82 ? -13.482 -8.785 4.285 1.00 89.50 82 GLN A N 1
ATOM 633 C CA . GLN A 1 82 ? -13.884 -9.377 5.556 1.00 89.50 82 GLN A CA 1
ATOM 634 C C . GLN A 1 82 ? -12.672 -9.828 6.381 1.00 89.50 82 GLN A C 1
ATOM 636 O O . GLN A 1 82 ? -12.587 -9.478 7.558 1.00 89.50 82 GLN A O 1
ATOM 641 N N . THR A 1 83 ? -11.697 -10.510 5.774 1.00 89.50 83 THR A N 1
ATOM 642 C CA . THR A 1 83 ? -10.451 -10.884 6.466 1.00 89.50 83 THR A CA 1
ATOM 643 C C . THR A 1 83 ? -9.698 -9.650 6.976 1.00 89.50 83 THR A C 1
ATOM 645 O O . THR A 1 83 ? -9.275 -9.613 8.132 1.00 89.50 83 THR A O 1
ATOM 648 N N . CYS A 1 84 ? -9.592 -8.590 6.165 1.00 90.56 84 CYS A N 1
ATOM 649 C CA . CYS A 1 84 ? -8.985 -7.330 6.604 1.00 90.56 84 CYS A CA 1
ATOM 650 C C . CYS A 1 84 ? -9.731 -6.710 7.796 1.00 90.56 84 CYS A C 1
ATOM 652 O O . CYS A 1 84 ? -9.094 -6.202 8.717 1.00 90.56 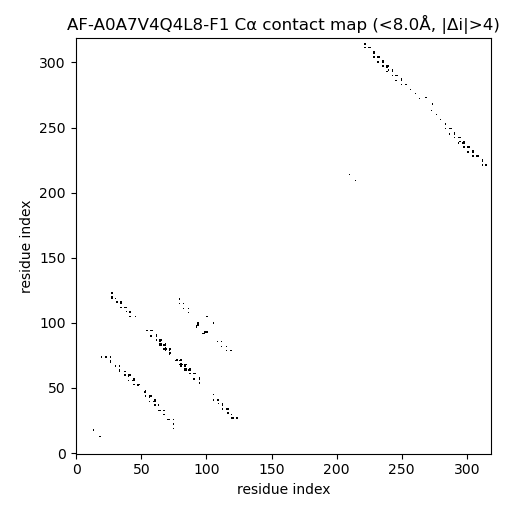84 CYS A O 1
ATOM 654 N N . GLN A 1 85 ? -11.066 -6.761 7.802 1.00 91.75 85 GLN A N 1
ATOM 655 C CA . GLN A 1 85 ? -11.889 -6.249 8.899 1.00 91.75 85 GLN A CA 1
ATOM 656 C C . GLN A 1 85 ? -11.665 -7.032 10.204 1.00 91.75 85 GLN A C 1
ATOM 658 O O . GLN A 1 85 ? -11.566 -6.422 11.267 1.00 91.75 85 GLN A O 1
ATOM 663 N N . GLU A 1 86 ? -11.559 -8.359 10.139 1.00 90.31 86 GLU A N 1
ATOM 664 C CA . GLU A 1 86 ? -11.281 -9.205 11.309 1.00 90.31 86 GLU A CA 1
ATOM 665 C C . GLU A 1 86 ? -9.892 -8.910 11.901 1.00 90.31 86 GLU A C 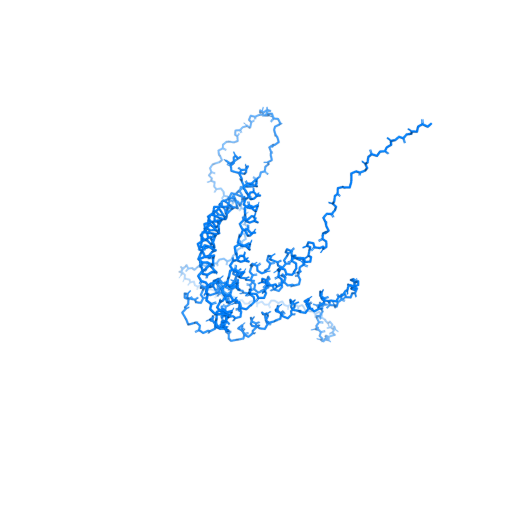1
ATOM 667 O O . GLU A 1 86 ? -9.745 -8.756 13.119 1.00 90.31 86 GLU A O 1
ATOM 672 N N . LEU A 1 87 ? -8.884 -8.732 11.040 1.00 91.06 87 LEU A N 1
ATOM 673 C CA . LEU A 1 87 ? -7.542 -8.310 11.449 1.00 91.06 87 LEU A CA 1
ATOM 674 C C . LEU A 1 87 ? -7.528 -6.895 12.040 1.00 91.06 87 LEU A C 1
ATOM 676 O O . LEU A 1 87 ? -6.850 -6.644 13.037 1.00 91.06 87 LEU A O 1
ATOM 680 N N . GLU A 1 88 ? -8.296 -5.969 11.468 1.00 92.50 88 GLU A N 1
ATOM 681 C CA . GLU A 1 88 ? -8.447 -4.603 11.974 1.00 92.50 88 GLU A CA 1
ATOM 682 C C . GLU A 1 88 ? -9.076 -4.583 13.377 1.00 92.50 88 GLU A C 1
ATOM 684 O O . GLU A 1 88 ? -8.618 -3.844 14.256 1.00 92.50 88 GLU A O 1
ATOM 689 N N . SER A 1 89 ? -10.080 -5.429 13.623 1.00 88.56 89 SER A N 1
ATOM 690 C CA . SER A 1 89 ? -10.676 -5.610 14.950 1.00 88.56 89 SER A CA 1
ATOM 691 C C . SER A 1 89 ? -9.650 -6.129 15.961 1.00 88.56 89 SER A C 1
ATOM 693 O O . SER A 1 89 ? -9.480 -5.523 17.017 1.00 88.56 89 SER A O 1
ATOM 695 N N . LEU A 1 90 ? -8.879 -7.161 15.611 1.00 90.62 90 LEU A N 1
ATOM 696 C CA . LEU A 1 90 ? -7.830 -7.705 16.481 1.00 90.62 90 LEU A CA 1
ATOM 697 C C . LEU A 1 90 ? -6.755 -6.654 16.818 1.00 90.62 90 LEU A C 1
ATOM 699 O O . LEU A 1 90 ? -6.365 -6.493 17.977 1.00 90.62 90 LEU A O 1
ATOM 703 N N . LEU A 1 91 ? -6.309 -5.881 15.825 1.00 89.69 91 LEU A N 1
ATOM 704 C CA . LEU A 1 91 ? -5.353 -4.786 16.026 1.00 89.69 91 LEU A CA 1
ATOM 705 C C . LEU A 1 91 ? -5.946 -3.642 16.864 1.00 89.69 91 LEU A C 1
ATOM 707 O O . LEU A 1 91 ? -5.227 -3.001 17.631 1.00 89.69 91 LEU A O 1
ATOM 711 N N . SER A 1 92 ? -7.252 -3.392 16.760 1.00 88.94 92 SER A N 1
ATOM 712 C CA . SER A 1 92 ? -7.950 -2.414 17.602 1.00 88.94 92 SER A CA 1
ATOM 713 C C . SER A 1 92 ? -7.952 -2.834 19.067 1.00 88.94 92 SER A C 1
ATOM 715 O O . SER A 1 92 ? -7.709 -2.006 19.944 1.00 88.94 92 SER A O 1
ATOM 717 N N . ASP A 1 93 ? -8.207 -4.108 19.342 1.00 87.31 93 ASP A N 1
ATOM 718 C CA . ASP A 1 93 ? -8.223 -4.656 20.701 1.00 87.31 93 ASP A CA 1
ATOM 719 C C . ASP A 1 93 ? -6.821 -4.598 21.322 1.00 87.31 93 ASP A C 1
ATOM 721 O O . ASP A 1 93 ? -6.647 -4.244 22.494 1.00 87.31 93 ASP A O 1
ATOM 725 N N . LEU A 1 94 ? -5.795 -4.823 20.496 1.00 87.75 94 LEU A N 1
ATOM 726 C CA . LEU A 1 94 ? -4.404 -4.621 20.873 1.00 87.75 94 LEU A CA 1
ATOM 727 C C . LEU A 1 94 ? -4.086 -3.147 21.191 1.00 87.75 94 LEU A C 1
ATOM 729 O O . LEU A 1 94 ? -3.427 -2.865 22.193 1.00 87.75 94 LEU A O 1
ATOM 733 N N . LYS A 1 95 ? -4.583 -2.192 20.391 1.00 84.88 95 LYS A N 1
ATOM 734 C CA . LYS A 1 95 ? -4.424 -0.745 20.648 1.00 84.88 95 LYS A CA 1
ATOM 735 C C . LYS A 1 95 ? -5.048 -0.322 21.977 1.00 84.88 95 LYS A C 1
ATOM 737 O O . LYS A 1 95 ? -4.472 0.509 22.680 1.00 84.88 95 LYS A O 1
ATOM 742 N N . ARG A 1 96 ? -6.203 -0.896 22.330 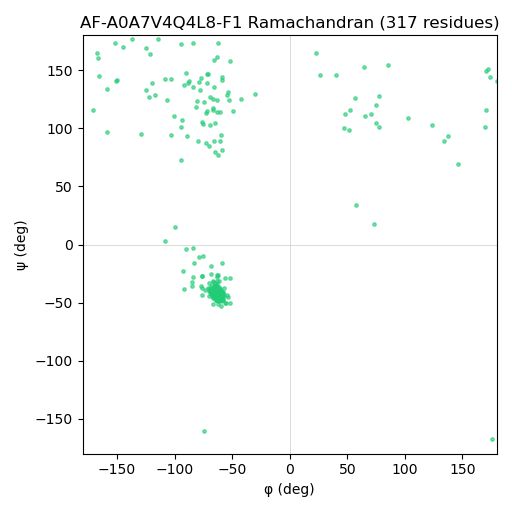1.00 85.69 96 ARG A N 1
ATOM 743 C CA . ARG A 1 96 ? -6.895 -0.633 23.605 1.00 85.69 96 ARG A CA 1
ATOM 744 C C . ARG A 1 96 ? -6.230 -1.321 24.802 1.00 85.69 96 ARG A C 1
ATOM 746 O O . ARG A 1 96 ? -6.566 -1.012 25.941 1.00 85.69 96 ARG A O 1
ATOM 753 N N . GLY A 1 97 ? -5.262 -2.208 24.561 1.00 82.31 97 GLY A N 1
ATOM 754 C CA . GLY A 1 97 ? -4.590 -2.982 25.603 1.00 82.31 97 GLY A CA 1
ATOM 755 C C . GLY A 1 97 ? -5.463 -4.093 26.190 1.00 82.31 97 GLY A C 1
ATOM 756 O O . GLY A 1 97 ? -5.162 -4.588 27.275 1.00 82.31 97 GLY A O 1
ATOM 757 N N . GLU A 1 98 ? -6.534 -4.479 25.492 1.00 80.88 98 GLU A N 1
ATOM 758 C CA . GLU A 1 98 ? -7.442 -5.557 25.904 1.00 80.88 98 GLU A CA 1
ATOM 759 C C . GLU A 1 98 ? -6.823 -6.939 25.656 1.00 80.88 98 GLU A C 1
ATOM 761 O O . GLU A 1 98 ? -7.107 -7.893 26.380 1.00 80.88 98 GLU A O 1
ATOM 766 N N . ILE A 1 99 ? -5.919 -7.030 24.675 1.00 84.12 99 ILE A N 1
ATOM 767 C CA . ILE A 1 99 ? -5.176 -8.240 24.319 1.00 84.12 99 ILE A CA 1
ATOM 768 C C . ILE A 1 99 ? -3.677 -7.976 24.487 1.00 84.12 99 ILE A C 1
ATOM 770 O O . ILE A 1 99 ? -3.167 -6.912 24.130 1.00 84.12 99 ILE A O 1
ATOM 774 N N . LYS A 1 100 ? -2.950 -8.955 25.034 1.00 81.19 100 LYS A N 1
ATOM 775 C CA . LYS A 1 100 ? -1.484 -8.923 25.108 1.00 81.19 100 LYS A CA 1
ATOM 776 C C . LYS A 1 100 ? -0.892 -9.602 23.876 1.00 81.19 100 LYS A C 1
ATOM 778 O O . LYS A 1 100 ? -1.352 -10.672 23.496 1.00 81.19 100 LYS A O 1
ATOM 783 N N . LEU A 1 101 ? 0.156 -9.006 23.307 1.00 83.81 101 LEU A N 1
ATOM 784 C CA . LEU A 1 101 ? 0.983 -9.671 22.298 1.00 83.81 101 LEU A CA 1
ATOM 785 C C . LEU A 1 101 ? 1.723 -10.842 22.943 1.00 83.81 101 LEU A C 1
ATOM 787 O O . LEU A 1 101 ? 2.541 -10.638 23.843 1.00 83.81 101 LEU A O 1
ATOM 791 N N . ASP A 1 102 ? 1.433 -12.048 22.472 1.00 86.38 102 ASP A N 1
ATOM 792 C CA . ASP A 1 102 ? 2.201 -13.256 22.733 1.00 86.38 102 ASP A CA 1
ATOM 793 C C . ASP A 1 102 ? 2.622 -13.906 21.404 1.00 86.38 102 ASP A C 1
ATOM 795 O O . ASP A 1 102 ? 2.173 -13.509 20.327 1.00 86.38 102 ASP A O 1
ATOM 799 N N . LEU A 1 103 ? 3.512 -14.897 21.479 1.00 87.00 103 LEU A N 1
ATOM 800 C CA . LEU A 1 103 ? 4.019 -15.607 20.298 1.00 87.00 103 LEU A CA 1
ATOM 801 C C . LEU A 1 103 ? 2.884 -16.238 19.473 1.00 87.00 103 LEU A C 1
ATOM 803 O O . LEU A 1 103 ? 2.900 -16.162 18.252 1.00 87.00 103 LEU A O 1
ATOM 807 N N . LYS A 1 104 ? 1.848 -16.773 20.132 1.00 86.75 104 LYS A N 1
ATOM 808 C CA . LYS A 1 104 ? 0.704 -17.401 19.452 1.00 86.75 104 LYS A CA 1
ATOM 809 C C . LYS A 1 104 ? -0.101 -16.398 18.630 1.00 86.75 104 LYS A C 1
ATOM 811 O O . LYS A 1 104 ? -0.613 -16.741 17.567 1.00 86.75 104 LYS A O 1
ATOM 816 N N . LEU A 1 105 ? -0.244 -15.172 19.127 1.00 87.44 105 LEU A N 1
ATOM 817 C CA . LEU A 1 105 ? -0.925 -14.103 18.413 1.00 87.44 105 LEU A CA 1
ATOM 818 C C . LEU A 1 105 ? -0.113 -13.636 17.204 1.00 87.44 105 LEU A C 1
ATOM 820 O O . LEU A 1 105 ? -0.705 -13.383 16.159 1.00 87.44 105 LEU A O 1
ATOM 824 N N . PHE A 1 106 ? 1.218 -13.569 17.315 1.00 89.44 106 PHE A N 1
ATOM 825 C CA . PHE A 1 106 ? 2.087 -13.293 16.168 1.00 89.44 106 PHE A CA 1
ATOM 826 C C . PHE A 1 106 ? 1.992 -14.384 15.103 1.00 89.44 106 PHE A C 1
ATOM 828 O O . PHE A 1 106 ? 1.758 -14.055 13.942 1.00 89.44 106 PHE A O 1
ATOM 835 N N . ASP A 1 107 ? 2.071 -15.659 15.493 1.00 87.62 107 ASP A N 1
ATOM 836 C CA . ASP A 1 107 ? 1.902 -16.790 14.572 1.00 87.62 107 ASP A CA 1
ATOM 837 C C . ASP A 1 107 ? 0.569 -16.692 13.820 1.00 87.62 107 ASP A C 1
ATOM 839 O O . ASP A 1 107 ? 0.507 -16.869 12.602 1.00 87.62 107 ASP A O 1
ATOM 843 N N . ARG A 1 108 ? -0.505 -16.343 14.540 1.00 89.69 108 ARG A N 1
ATOM 844 C CA . ARG A 1 108 ? -1.826 -16.141 13.945 1.00 89.69 108 ARG A CA 1
ATOM 845 C C . ARG A 1 108 ? -1.843 -14.965 12.972 1.00 89.69 108 ARG A C 1
ATOM 847 O O . ARG A 1 108 ? -2.343 -15.115 11.867 1.00 89.69 108 ARG A O 1
ATOM 854 N N . LEU A 1 109 ? -1.293 -13.812 13.353 1.00 90.12 109 LEU A N 1
ATOM 855 C CA . LEU A 1 109 ? -1.232 -12.631 12.486 1.00 90.12 109 LEU A CA 1
ATOM 856 C C . LEU A 1 109 ? -0.450 -12.904 11.198 1.00 90.12 109 LEU A C 1
ATOM 858 O O . LEU A 1 109 ? -0.888 -12.496 10.125 1.00 90.12 109 LEU A O 1
ATOM 862 N N . HIS A 1 110 ? 0.674 -13.614 11.293 1.00 90.38 110 HIS A N 1
ATOM 863 C CA . HIS A 1 110 ? 1.447 -14.028 10.126 1.00 90.38 110 HIS A CA 1
ATOM 864 C C . HIS A 1 110 ? 0.653 -14.978 9.228 1.00 90.38 110 HIS A C 1
ATOM 866 O O . HIS A 1 110 ? 0.545 -14.719 8.031 1.00 90.38 110 HIS A O 1
ATOM 872 N N . ALA A 1 111 ? 0.023 -16.005 9.804 1.00 89.44 111 ALA A N 1
ATOM 873 C CA . ALA A 1 111 ? -0.785 -16.958 9.047 1.00 89.44 111 ALA A CA 1
ATOM 874 C C . ALA A 1 111 ? -1.953 -16.288 8.301 1.00 89.44 111 ALA A C 1
ATOM 876 O O . ALA A 1 111 ? -2.226 -16.633 7.154 1.00 89.44 111 ALA A O 1
ATOM 877 N N . GLU A 1 112 ? -2.620 -15.313 8.920 1.00 90.06 112 GLU A N 1
ATOM 878 C CA . GLU A 1 112 ? -3.717 -14.574 8.285 1.00 90.06 112 GLU A CA 1
ATOM 879 C C . GLU A 1 112 ? -3.224 -13.653 7.158 1.00 90.06 112 GLU A C 1
ATOM 881 O O . GLU A 1 112 ? -3.852 -13.577 6.104 1.00 90.06 112 GLU A O 1
ATOM 886 N N . VAL A 1 113 ? -2.079 -12.978 7.328 1.00 91.50 113 VAL A N 1
ATOM 887 C CA . VAL A 1 113 ? -1.475 -12.165 6.253 1.00 91.50 113 VAL A CA 1
ATOM 888 C C . VAL A 1 113 ? -1.030 -13.042 5.078 1.00 91.50 113 VAL A C 1
ATOM 890 O O . VAL A 1 113 ? -1.221 -12.663 3.919 1.00 91.50 113 VAL A O 1
ATOM 893 N N . ASP A 1 114 ? -0.500 -14.233 5.350 1.00 89.25 114 ASP A N 1
ATOM 894 C CA . ASP A 1 114 ? -0.131 -15.201 4.316 1.00 89.25 114 ASP A CA 1
ATOM 895 C C . ASP A 1 114 ? -1.369 -15.761 3.598 1.00 89.25 114 ASP A C 1
ATOM 897 O O . ASP A 1 114 ? -1.383 -15.859 2.368 1.00 89.25 114 ASP A O 1
ATOM 901 N N . ALA A 1 115 ? -2.441 -16.065 4.336 1.00 88.50 115 ALA A N 1
ATOM 902 C CA . ALA A 1 115 ? -3.720 -16.483 3.765 1.00 88.50 115 ALA A CA 1
ATOM 903 C C . ALA A 1 115 ? -4.332 -15.383 2.883 1.00 88.50 115 ALA A C 1
ATOM 905 O O . ALA A 1 115 ? -4.821 -15.668 1.785 1.00 88.50 115 ALA A O 1
ATOM 906 N N . LEU A 1 116 ? -4.241 -14.122 3.314 1.00 90.75 116 LEU A N 1
ATOM 907 C CA . LEU A 1 116 ? -4.665 -12.961 2.537 1.00 90.75 116 LEU A CA 1
ATOM 908 C C . LEU A 1 116 ? -3.884 -12.874 1.220 1.00 90.75 116 LEU A C 1
ATOM 910 O O . LEU A 1 116 ? -4.486 -12.760 0.152 1.00 90.75 116 LEU A O 1
ATOM 914 N N . SER A 1 117 ? -2.560 -13.027 1.281 1.00 91.44 117 SER A N 1
ATOM 915 C CA . SER A 1 117 ? -1.686 -13.083 0.105 1.00 91.44 117 SER A CA 1
ATOM 916 C C . SER A 1 117 ? -2.092 -14.191 -0.866 1.00 91.44 117 SER A C 1
ATOM 918 O O . SER A 1 117 ? -2.322 -13.934 -2.049 1.00 91.44 117 SER A O 1
ATOM 920 N N . ALA A 1 118 ? -2.271 -15.412 -0.359 1.00 88.25 118 ALA A N 1
ATOM 921 C CA . ALA A 1 118 ? -2.685 -16.555 -1.163 1.00 88.25 118 ALA A CA 1
ATOM 922 C C . ALA A 1 118 ? -4.061 -16.337 -1.813 1.00 88.25 118 ALA A C 1
ATOM 924 O O . ALA A 1 118 ? -4.249 -16.672 -2.983 1.00 88.25 118 ALA A O 1
ATOM 925 N N . SER A 1 119 ? -5.009 -15.734 -1.089 1.00 86.81 119 SER A N 1
ATOM 926 C CA . SER A 1 119 ? -6.349 -15.436 -1.609 1.00 86.81 119 SER A CA 1
ATOM 927 C C . SER A 1 119 ? -6.321 -14.442 -2.773 1.00 86.81 119 SER A C 1
ATOM 929 O O . SER A 1 119 ? -7.088 -14.590 -3.723 1.00 86.81 119 SER A O 1
ATOM 931 N N . ILE A 1 120 ? -5.413 -13.464 -2.735 1.00 87.31 120 ILE A N 1
ATOM 932 C CA . ILE A 1 120 ? -5.252 -12.458 -3.789 1.00 87.31 120 ILE A CA 1
ATOM 933 C C . ILE A 1 120 ? -4.522 -13.063 -4.998 1.00 87.31 120 ILE A C 1
ATOM 935 O O . ILE A 1 120 ? -4.974 -12.876 -6.128 1.00 87.31 120 ILE A O 1
ATOM 939 N N . LEU A 1 121 ? -3.463 -13.849 -4.774 1.00 83.50 121 LEU A N 1
ATOM 940 C CA . LEU A 1 121 ? -2.678 -14.498 -5.835 1.00 83.50 121 LEU A CA 1
ATOM 941 C C . LEU A 1 121 ? -3.451 -15.599 -6.576 1.00 83.50 121 LEU A C 1
ATOM 943 O O . LEU A 1 121 ? -3.408 -15.663 -7.800 1.00 83.50 121 LEU A O 1
ATOM 947 N N . ALA A 1 122 ? -4.245 -16.419 -5.879 1.00 78.69 122 ALA A N 1
ATOM 948 C CA . ALA A 1 122 ? -5.067 -17.461 -6.513 1.00 78.69 122 ALA A CA 1
ATOM 949 C C . ALA A 1 122 ? -6.075 -16.899 -7.540 1.00 78.69 122 ALA A C 1
ATOM 951 O O . ALA A 1 122 ? -6.648 -17.632 -8.351 1.00 78.69 122 ALA A O 1
ATOM 952 N N . ARG A 1 123 ? -6.325 -15.587 -7.498 1.00 70.69 123 ARG A N 1
ATOM 953 C CA . ARG A 1 123 ? -7.223 -14.876 -8.411 1.00 70.69 123 ARG A CA 1
ATOM 954 C C . ARG A 1 123 ? -6.483 -14.304 -9.618 1.00 70.69 123 ARG A C 1
ATOM 956 O O . ARG A 1 123 ? -7.120 -14.131 -10.649 1.00 70.69 123 ARG A O 1
ATOM 963 N N . GLU A 1 124 ? -5.172 -14.084 -9.527 1.00 60.44 124 GLU A N 1
ATOM 964 C CA . GLU A 1 124 ? -4.289 -13.761 -10.661 1.00 60.44 124 GLU A CA 1
ATOM 965 C C . GLU A 1 124 ? -4.273 -14.923 -11.672 1.00 60.44 124 GLU A C 1
ATOM 967 O O . GLU A 1 124 ? -4.495 -14.732 -12.870 1.00 60.44 124 GLU A O 1
ATOM 972 N N . GLU A 1 125 ? -4.149 -16.158 -11.173 1.00 56.12 125 GLU A N 1
ATOM 973 C CA . GLU A 1 125 ? -4.172 -17.375 -11.997 1.00 56.12 125 GLU A CA 1
ATOM 974 C C . GLU A 1 125 ? -5.534 -17.594 -12.676 1.00 56.12 125 GLU A C 1
ATOM 976 O O . GLU A 1 125 ? -5.603 -18.017 -13.831 1.00 56.12 125 GLU A O 1
ATOM 981 N N . ARG A 1 126 ? -6.634 -17.249 -11.990 1.00 52.62 126 ARG A N 1
ATOM 982 C CA . ARG A 1 126 ? -7.991 -17.344 -12.553 1.00 52.62 126 ARG A CA 1
ATOM 983 C C . ARG A 1 126 ? -8.318 -16.212 -13.521 1.00 52.62 126 ARG A C 1
ATOM 985 O O . ARG A 1 126 ? -8.974 -16.479 -14.512 1.00 52.62 126 ARG A O 1
ATOM 992 N N . ALA A 1 127 ? -7.848 -14.986 -13.289 1.00 49.25 127 ALA A N 1
ATOM 993 C CA . ALA A 1 127 ? -8.033 -13.865 -14.219 1.00 49.25 127 ALA A CA 1
ATOM 994 C C . ALA A 1 127 ? -7.247 -14.043 -15.536 1.00 49.25 127 ALA A C 1
ATOM 996 O O . ALA A 1 127 ? -7.577 -13.423 -16.547 1.00 49.25 127 ALA A O 1
ATOM 997 N N . SER A 1 128 ? -6.240 -14.922 -15.526 1.00 48.31 128 SER A N 1
ATOM 998 C CA . SER A 1 128 ? -5.443 -15.323 -16.692 1.00 48.31 128 SER A CA 1
ATOM 999 C C . SER A 1 128 ? -6.092 -16.437 -17.534 1.00 48.31 128 SER A C 1
ATOM 1001 O O . SER A 1 128 ? -5.545 -16.818 -18.569 1.00 48.31 128 SER A O 1
ATOM 1003 N N . THR A 1 129 ? -7.249 -16.967 -17.119 1.00 38.72 129 THR A N 1
ATOM 1004 C CA . THR A 1 129 ? -8.028 -17.971 -17.861 1.00 38.72 129 THR A CA 1
ATOM 1005 C C . THR A 1 129 ? -9.465 -17.472 -18.066 1.00 38.72 129 THR A C 1
ATOM 1007 O O . THR A 1 129 ? -10.081 -16.937 -17.153 1.00 38.72 129 THR A O 1
ATOM 1010 N N . ASP A 1 130 ? -9.977 -17.584 -19.293 1.00 35.50 130 ASP A N 1
ATOM 1011 C CA . ASP A 1 130 ? -11.308 -17.113 -19.717 1.00 35.50 130 ASP A CA 1
ATOM 1012 C C . ASP A 1 130 ? -12.482 -17.609 -18.825 1.00 35.50 130 ASP A C 1
ATOM 1014 O O . ASP A 1 130 ? -12.362 -18.621 -18.126 1.00 35.50 130 ASP A O 1
ATOM 1018 N N . PRO A 1 131 ? -13.643 -16.916 -18.831 1.00 40.53 131 PRO A N 1
ATOM 1019 C CA . PRO A 1 131 ? -14.590 -16.915 -17.718 1.00 40.53 131 PRO A CA 1
ATOM 1020 C C . PRO A 1 131 ? -15.452 -18.182 -17.645 1.00 40.53 131 PRO A C 1
ATOM 1022 O O . PRO A 1 131 ? -16.084 -18.597 -18.617 1.00 40.53 131 PRO A O 1
ATOM 1025 N N . VAL A 1 132 ? -15.560 -18.746 -16.441 1.00 37.75 132 VAL A N 1
ATOM 1026 C CA . VAL A 1 132 ? -16.512 -19.813 -16.089 1.00 37.75 132 VAL A CA 1
ATOM 1027 C C . VAL A 1 132 ? -17.680 -19.199 -15.289 1.00 37.75 132 VAL A C 1
ATOM 1029 O O . VAL A 1 132 ? -17.443 -18.283 -14.499 1.00 37.75 132 VAL A O 1
ATOM 1032 N N . PRO A 1 133 ? -18.943 -19.649 -15.469 1.00 40.94 133 PRO A N 1
ATOM 1033 C CA . PRO A 1 133 ? -20.120 -19.031 -14.848 1.00 40.94 133 PRO A C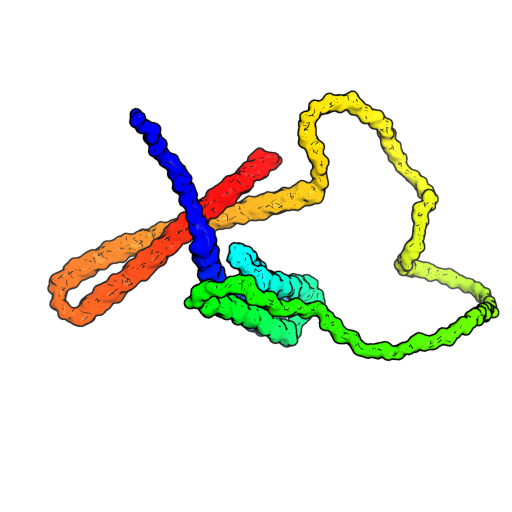A 1
ATOM 1034 C C . PRO A 1 133 ? -20.119 -19.156 -13.313 1.00 40.94 133 PRO A C 1
ATOM 1036 O O . PRO A 1 133 ? -19.507 -20.083 -12.774 1.00 40.94 133 PRO A O 1
ATOM 1039 N N . PRO A 1 134 ? -20.863 -18.299 -12.584 1.00 44.25 134 PRO A N 1
ATOM 1040 C CA . PRO A 1 134 ? -20.942 -18.374 -11.132 1.00 44.25 134 PRO A CA 1
ATOM 1041 C C . PRO A 1 134 ? -21.848 -19.544 -10.730 1.00 44.25 134 PRO A C 1
ATOM 1043 O O . PRO A 1 134 ? -23.072 -19.472 -10.820 1.00 44.25 134 PRO A O 1
ATOM 1046 N N . GLY A 1 135 ? -21.247 -20.642 -10.283 1.00 38.19 135 GLY A N 1
ATOM 1047 C CA . GLY A 1 135 ? -21.984 -21.803 -9.800 1.00 38.19 135 GLY A CA 1
ATOM 1048 C C . GLY A 1 135 ? -21.122 -22.665 -8.893 1.00 38.19 135 GLY A C 1
ATOM 1049 O O . GLY A 1 135 ? -20.357 -23.491 -9.373 1.00 38.19 135 GLY A O 1
ATOM 1050 N N . GLY A 1 136 ? -21.262 -22.477 -7.581 1.00 33.16 136 GLY A N 1
ATOM 1051 C CA . GLY A 1 136 ? -20.651 -23.357 -6.585 1.00 33.16 136 GLY A CA 1
ATOM 1052 C C . GLY A 1 136 ? -20.225 -22.625 -5.323 1.00 33.16 136 GLY A C 1
ATOM 1053 O O . GLY A 1 136 ? -19.036 -22.489 -5.057 1.00 33.16 136 GLY A O 1
ATOM 1054 N N . ALA A 1 137 ? -21.194 -22.157 -4.537 1.00 36.16 137 ALA A N 1
ATOM 1055 C CA . ALA A 1 137 ? -20.943 -21.829 -3.141 1.00 36.16 137 ALA A CA 1
ATOM 1056 C C . ALA A 1 137 ? -20.475 -23.105 -2.418 1.00 36.16 137 ALA A C 1
ATOM 1058 O O . ALA A 1 137 ? -21.237 -24.066 -2.302 1.00 36.16 137 ALA A O 1
ATOM 1059 N N . ALA A 1 138 ? -19.226 -23.123 -1.955 1.00 38.25 138 ALA A N 1
ATOM 1060 C CA . ALA A 1 138 ? -18.790 -24.067 -0.931 1.00 38.25 138 ALA A CA 1
ATOM 1061 C C . ALA A 1 138 ? -19.407 -23.652 0.425 1.00 38.25 138 ALA A C 1
ATOM 1063 O O . ALA A 1 138 ? -19.662 -22.462 0.640 1.00 38.25 138 ALA A O 1
ATOM 1064 N N . PRO A 1 139 ? -19.731 -24.607 1.312 1.00 40.56 139 PRO A N 1
ATOM 1065 C CA . PRO A 1 139 ? -20.706 -24.397 2.373 1.00 40.56 139 PRO A CA 1
ATOM 1066 C C . PRO A 1 139 ? -20.140 -23.571 3.531 1.00 40.56 139 PRO A C 1
ATOM 1068 O O . PRO A 1 139 ? -18.987 -23.722 3.930 1.00 40.56 139 PRO A O 1
ATOM 1071 N N . ARG A 1 140 ? -21.003 -22.718 4.093 1.00 38.47 140 ARG A N 1
ATOM 1072 C CA . ARG A 1 140 ? -20.783 -22.012 5.358 1.00 38.47 140 ARG A CA 1
ATOM 1073 C C . ARG A 1 140 ? -20.725 -23.014 6.514 1.00 38.47 140 ARG A C 1
ATOM 1075 O O . ARG A 1 140 ? -21.566 -23.906 6.603 1.00 38.47 140 ARG A O 1
ATOM 1082 N N . LEU A 1 141 ? -19.757 -22.824 7.405 1.00 40.50 141 LEU A N 1
ATOM 1083 C CA . LEU A 1 141 ? -19.661 -23.500 8.696 1.00 40.50 141 LEU A CA 1
ATOM 1084 C C . LEU A 1 141 ? -20.603 -22.817 9.700 1.00 40.50 141 LEU A C 1
ATOM 1086 O O . LEU A 1 141 ? -20.189 -21.916 10.415 1.00 40.50 141 LEU A O 1
ATOM 1090 N N . ASP A 1 142 ? -21.854 -23.272 9.749 1.00 37.59 142 ASP A N 1
ATOM 1091 C CA . ASP A 1 142 ? -22.755 -23.104 10.896 1.00 37.59 142 ASP A CA 1
ATOM 1092 C C . ASP A 1 142 ? -23.336 -24.485 11.260 1.00 37.59 142 ASP A C 1
ATOM 1094 O O . ASP A 1 142 ? -24.292 -24.935 10.633 1.00 37.59 142 ASP A O 1
ATOM 1098 N N . ALA A 1 143 ? -22.712 -25.176 12.224 1.00 33.00 143 ALA A N 1
ATOM 1099 C CA . ALA A 1 143 ? -23.252 -26.247 13.092 1.00 33.00 143 ALA A CA 1
ATOM 1100 C C . ALA A 1 143 ? -22.063 -26.887 13.847 1.00 33.00 143 ALA A C 1
ATOM 1102 O O . ALA A 1 143 ? -21.212 -27.526 13.242 1.00 33.00 143 ALA A O 1
ATOM 1103 N N . ILE A 1 144 ? -21.827 -26.559 15.119 1.00 36.62 144 ILE A N 1
ATOM 1104 C CA . ILE A 1 144 ? -22.337 -27.290 16.295 1.00 36.62 144 ILE A CA 1
ATOM 1105 C C . ILE A 1 144 ? -22.029 -28.799 16.226 1.00 36.62 144 ILE A C 1
ATOM 1107 O O . ILE A 1 144 ? -22.809 -29.567 15.672 1.00 36.62 144 ILE A O 1
ATOM 1111 N N . GLU A 1 145 ? -20.968 -29.230 16.915 1.00 32.88 145 GLU A N 1
ATOM 1112 C CA . GLU A 1 145 ? -20.959 -30.540 17.575 1.00 32.88 145 GLU A CA 1
ATOM 1113 C C . GLU A 1 145 ? -21.385 -30.351 19.035 1.00 32.88 145 GLU A C 1
ATOM 1115 O O . GLU A 1 145 ? -20.616 -29.926 19.895 1.00 32.88 145 GLU A O 1
ATOM 1120 N N . ALA A 1 146 ? -22.647 -30.678 19.302 1.00 37.19 146 ALA A N 1
ATOM 1121 C CA . ALA A 1 146 ? -23.084 -31.172 20.594 1.00 37.19 146 ALA A CA 1
ATOM 1122 C C . ALA A 1 146 ? -23.357 -32.672 20.425 1.00 37.19 146 ALA A C 1
ATOM 1124 O O . ALA A 1 146 ? -24.152 -33.070 19.576 1.00 37.19 146 ALA A O 1
ATOM 1125 N N . GLY A 1 147 ? -22.715 -33.497 21.246 1.00 28.42 147 GLY A N 1
ATOM 1126 C CA . GLY A 1 147 ? -23.084 -34.893 21.480 1.00 28.42 147 GLY A CA 1
ATOM 1127 C C . GLY A 1 147 ? -23.368 -35.113 22.972 1.00 28.42 147 GLY A C 1
ATOM 1128 O O . GLY A 1 147 ? -22.958 -34.299 23.796 1.00 28.42 147 GLY A O 1
ATOM 1129 N N . PRO A 1 148 ? -24.033 -36.214 23.350 1.00 42.38 148 PRO A N 1
ATOM 1130 C CA . PRO A 1 148 ? -25.493 -36.305 23.474 1.00 42.38 148 PRO A CA 1
ATOM 1131 C C . PRO A 1 148 ? -25.966 -36.537 24.936 1.00 42.38 148 PRO A C 1
ATOM 1133 O O . PRO A 1 148 ? -25.139 -36.673 25.838 1.00 42.38 148 PRO A O 1
ATOM 1136 N N . PRO A 1 149 ? -27.292 -36.570 25.206 1.00 45.06 149 PRO A N 1
ATOM 1137 C CA . PRO A 1 149 ? -27.861 -36.490 26.556 1.00 45.06 149 PRO A CA 1
ATOM 1138 C C . PRO A 1 149 ? -28.152 -37.867 27.180 1.00 45.06 149 PRO A C 1
ATOM 1140 O O . PRO A 1 149 ? -28.193 -38.875 26.473 1.00 45.06 149 PRO A O 1
ATOM 1143 N N . PRO A 1 150 ? -28.536 -37.899 28.471 1.00 34.31 150 PRO A N 1
ATOM 1144 C CA . PRO A 1 150 ? -29.514 -38.884 28.914 1.00 34.31 150 PRO A CA 1
ATOM 1145 C C . PRO A 1 150 ? -30.759 -38.258 29.566 1.00 34.31 150 PRO A C 1
ATOM 1147 O O . PRO A 1 150 ? -30.690 -37.491 30.520 1.00 34.31 150 PRO A O 1
ATOM 1150 N N . SER A 1 151 ? -31.903 -38.679 29.019 1.00 29.50 151 SER A N 1
ATOM 1151 C CA . SER A 1 151 ? -33.073 -39.244 29.708 1.00 29.50 151 SER A CA 1
ATOM 1152 C C . SER A 1 151 ? -33.718 -38.496 30.884 1.00 29.50 151 SER A C 1
ATOM 1154 O O . SER A 1 151 ? -33.219 -38.454 32.004 1.00 29.50 151 SER A O 1
ATOM 1156 N N . SER A 1 152 ? -34.968 -38.100 30.645 1.00 31.81 152 SER A N 1
ATOM 1157 C CA . SER A 1 152 ? -36.000 -37.758 31.626 1.00 31.81 152 SER A CA 1
ATOM 1158 C C . SER A 1 152 ? -36.348 -38.893 32.602 1.00 31.81 152 SER A C 1
ATOM 1160 O O . SER A 1 152 ? -36.490 -40.043 32.188 1.00 31.81 152 SER A O 1
ATOM 1162 N N . GLY A 1 153 ? -36.648 -38.540 33.855 1.00 25.84 153 GLY A N 1
ATOM 1163 C CA . GLY A 1 153 ? -37.367 -39.371 34.828 1.00 25.84 153 GLY A CA 1
ATOM 1164 C C . GLY A 1 153 ? -37.716 -38.539 36.067 1.00 25.84 153 GLY A C 1
ATOM 1165 O O . GLY A 1 153 ? -36.821 -38.008 36.711 1.00 25.84 153 GLY A O 1
ATOM 1166 N N . GLY A 1 154 ? -39.008 -38.327 36.332 1.00 23.64 154 GLY A N 1
ATOM 1167 C CA . GLY A 1 154 ? -39.505 -37.303 37.262 1.00 23.64 154 GLY A CA 1
ATOM 1168 C C . GLY A 1 154 ? -39.543 -37.693 38.743 1.00 23.64 154 GLY A C 1
ATOM 1169 O O . GLY A 1 154 ? -39.354 -38.852 39.079 1.00 23.64 154 GLY A O 1
ATOM 1170 N N . ALA A 1 155 ? -39.860 -36.718 39.607 1.00 25.00 155 ALA A N 1
ATOM 1171 C CA . ALA A 1 155 ? -40.787 -36.821 40.749 1.00 25.00 155 ALA A CA 1
ATOM 1172 C C . ALA A 1 155 ? -40.718 -35.576 41.664 1.00 25.00 155 ALA A C 1
ATOM 1174 O O . ALA A 1 155 ? -39.702 -34.905 41.784 1.00 25.00 155 ALA A O 1
ATOM 1175 N N . LYS A 1 156 ? -41.873 -35.295 42.277 1.00 24.72 156 LYS A N 1
ATOM 1176 C CA . LYS A 1 156 ? -42.267 -34.229 43.220 1.00 24.72 156 LYS A CA 1
ATOM 1177 C C . LYS A 1 156 ? -41.517 -34.224 44.574 1.00 24.72 156 LYS A C 1
ATOM 1179 O O . LYS A 1 156 ? -40.919 -35.227 44.935 1.00 24.72 156 LYS A O 1
ATOM 1184 N N . VAL A 1 157 ? -41.808 -33.158 45.355 1.00 26.56 157 VAL A N 1
ATOM 1185 C CA . VAL A 1 157 ? -41.982 -33.027 46.842 1.00 26.56 157 VAL A CA 1
ATOM 1186 C C . VAL A 1 157 ? -41.029 -31.956 47.433 1.00 26.56 157 VAL A C 1
ATOM 1188 O O . VAL A 1 157 ? -39.823 -32.103 47.334 1.00 26.56 157 VAL A O 1
ATOM 1191 N N . GLN A 1 158 ? -41.471 -30.732 47.779 1.00 25.92 158 GLN A N 1
ATOM 1192 C CA . GLN A 1 158 ? -42.194 -30.213 48.976 1.00 25.92 158 GLN A CA 1
ATOM 1193 C C . GLN A 1 158 ? -41.381 -30.042 50.290 1.00 25.92 158 GLN A C 1
ATOM 1195 O O . GLN A 1 158 ? -40.990 -31.027 50.899 1.00 25.92 158 GLN A O 1
ATOM 1200 N N . GLY A 1 159 ? -41.334 -28.779 50.769 1.00 26.34 159 GLY A N 1
ATOM 1201 C CA . GLY A 1 159 ? -41.379 -28.318 52.181 1.00 26.34 159 GLY A CA 1
ATOM 1202 C C . GLY A 1 159 ? -40.059 -28.275 52.977 1.00 26.34 159 GLY A C 1
ATOM 1203 O O . GLY A 1 159 ? -39.176 -29.067 52.705 1.00 26.34 159 GLY A O 1
ATOM 1204 N N . LYS A 1 160 ? -39.834 -27.466 54.028 1.00 25.73 160 LYS A N 1
ATOM 1205 C CA . LYS A 1 160 ? -40.382 -26.224 54.639 1.00 25.73 160 LYS A CA 1
ATOM 1206 C C . LYS A 1 160 ? -39.603 -26.042 55.976 1.00 25.73 160 LYS A C 1
ATOM 1208 O O . LYS A 1 160 ? -39.423 -27.053 56.639 1.00 25.73 160 LYS A O 1
ATOM 1213 N N . ALA A 1 161 ? -39.303 -24.793 56.387 1.00 27.08 161 ALA A N 1
ATOM 1214 C CA . ALA A 1 161 ? -39.079 -24.307 57.781 1.00 27.08 161 ALA A CA 1
ATOM 1215 C C . ALA A 1 161 ? -37.857 -24.866 58.572 1.00 27.08 161 ALA A C 1
ATOM 1217 O O . ALA A 1 161 ? -37.407 -25.964 58.300 1.00 27.08 161 ALA A O 1
ATOM 1218 N N . GLU A 1 162 ? -37.221 -24.209 59.555 1.00 25.31 162 GLU A N 1
ATOM 1219 C CA . GLU A 1 162 ? -37.495 -23.029 60.399 1.00 25.31 162 GLU A CA 1
ATOM 1220 C C . GLU A 1 162 ? -36.181 -22.603 61.121 1.00 25.31 162 GLU A C 1
ATOM 1222 O O . GLU A 1 162 ? -35.252 -23.403 61.221 1.00 25.31 162 GLU A O 1
ATOM 1227 N N . GLY A 1 163 ? -36.101 -21.354 61.617 1.00 26.78 163 GLY A N 1
ATOM 1228 C CA . GLY A 1 163 ? -35.029 -20.841 62.510 1.00 26.78 163 GLY A CA 1
ATOM 1229 C C . GLY A 1 163 ? -35.140 -21.359 63.964 1.00 26.78 163 GLY A C 1
ATOM 1230 O O . GLY A 1 163 ? -35.858 -22.339 64.156 1.00 26.78 163 GLY A O 1
ATOM 1231 N N . PRO A 1 164 ? -34.520 -20.733 65.007 1.00 43.69 164 PRO A N 1
ATOM 1232 C CA . PRO A 1 164 ? -34.603 -19.280 65.286 1.00 43.69 164 PRO A CA 1
ATOM 1233 C C . PRO A 1 164 ? -33.402 -18.581 66.018 1.00 43.69 164 PRO A C 1
ATOM 1235 O O . PRO A 1 164 ? -32.458 -19.221 66.458 1.00 43.69 164 PRO A O 1
ATOM 1238 N N . ALA A 1 165 ? -33.512 -17.236 66.106 1.00 27.55 165 ALA A N 1
ATOM 1239 C CA . ALA A 1 165 ? -33.143 -16.209 67.129 1.00 27.55 165 ALA A CA 1
ATOM 1240 C C . ALA A 1 165 ? -31.983 -16.404 68.159 1.00 27.55 165 ALA A C 1
ATOM 1242 O O . ALA A 1 165 ? -31.824 -17.477 68.715 1.00 27.55 165 ALA A O 1
ATOM 1243 N N . GLY A 1 166 ? -31.220 -15.376 68.592 1.00 27.22 166 GLY A N 1
ATOM 1244 C CA . GLY A 1 166 ? -31.319 -13.918 68.392 1.00 27.22 166 GLY A CA 1
ATOM 1245 C C . GLY A 1 166 ? -30.278 -13.060 69.171 1.00 27.22 166 GLY A C 1
ATOM 1246 O O . GLY A 1 166 ? -29.334 -13.595 69.740 1.00 27.22 166 GLY A O 1
ATOM 1247 N N . VAL A 1 167 ? -30.556 -11.737 69.189 1.00 29.00 167 VAL A N 1
ATOM 1248 C CA . VAL A 1 167 ? -30.116 -10.577 70.032 1.00 29.00 167 VAL A CA 1
ATOM 1249 C C . VAL A 1 167 ? -28.722 -9.886 69.920 1.00 29.00 167 VAL A C 1
ATOM 1251 O O . VAL A 1 167 ? -27.739 -10.363 70.466 1.00 29.00 167 VAL A O 1
ATOM 1254 N N . ASN A 1 168 ? -28.750 -8.680 69.293 1.00 32.16 168 ASN A N 1
ATOM 1255 C CA . ASN A 1 168 ? -28.240 -7.309 69.632 1.00 32.16 168 ASN A CA 1
ATOM 1256 C C . ASN A 1 168 ? -26.857 -7.087 70.309 1.00 32.16 168 ASN A C 1
ATOM 1258 O O . ASN A 1 168 ? -26.505 -7.812 71.221 1.00 32.16 168 ASN A O 1
ATOM 1262 N N . ALA A 1 169 ? -26.062 -6.026 70.069 1.00 26.75 169 ALA A N 1
ATOM 1263 C CA . ALA A 1 169 ? -26.182 -4.738 69.360 1.00 26.75 169 ALA A CA 1
ATOM 1264 C C . ALA A 1 169 ? -24.775 -4.089 69.187 1.00 26.75 169 ALA A C 1
ATOM 1266 O O . ALA A 1 169 ? -23.865 -4.430 69.938 1.00 26.75 169 ALA A O 1
ATOM 1267 N N . GLY A 1 170 ? -24.634 -3.079 68.307 1.00 26.41 170 GLY A N 1
ATOM 1268 C CA . GLY A 1 170 ? -23.664 -1.981 68.514 1.00 26.41 170 GLY A CA 1
ATOM 1269 C C . GLY A 1 170 ? -22.765 -1.538 67.345 1.00 26.41 170 GLY A C 1
ATOM 1270 O O . GLY A 1 170 ? -21.620 -1.954 67.263 1.00 26.41 170 GLY A O 1
ATOM 1271 N N . THR A 1 171 ? -23.271 -0.579 66.553 1.00 26.42 171 THR A N 1
ATOM 1272 C CA . THR A 1 171 ? -22.590 0.611 65.966 1.00 26.42 171 THR A CA 1
ATOM 1273 C C . THR A 1 171 ? -21.338 0.507 65.071 1.00 26.42 171 THR A C 1
ATOM 1275 O O . THR A 1 171 ? -20.267 0.131 65.528 1.00 26.42 171 THR A O 1
ATOM 1278 N N . GLY A 1 172 ? -21.434 1.125 63.876 1.00 26.12 172 GLY A N 1
ATOM 1279 C CA . GLY A 1 172 ? -20.358 1.971 63.325 1.00 26.12 172 GLY A CA 1
ATOM 1280 C C . GLY A 1 172 ? -20.005 1.830 61.833 1.00 26.12 172 GLY A C 1
ATOM 1281 O O . GLY A 1 172 ? -19.115 1.070 61.494 1.00 26.12 172 GLY A O 1
ATOM 1282 N N . GLY A 1 173 ? -20.614 2.662 60.974 1.00 25.95 173 GLY A N 1
ATOM 1283 C CA . GLY A 1 173 ? -19.896 3.454 59.953 1.00 25.95 173 GLY A CA 1
ATOM 1284 C C . GLY A 1 173 ? -19.378 2.830 58.638 1.00 25.95 173 GLY A C 1
ATOM 1285 O O . GLY A 1 173 ? -18.243 2.389 58.567 1.00 25.95 173 GLY A O 1
ATOM 1286 N N . SER A 1 174 ? -20.154 3.067 57.570 1.00 26.27 174 SER A N 1
ATOM 1287 C CA . SER A 1 174 ? -19.772 3.380 56.172 1.00 26.27 174 SER A CA 1
ATOM 1288 C C . SER A 1 174 ? -19.025 2.351 55.299 1.00 26.27 174 SER A C 1
ATOM 1290 O O . SER A 1 174 ? -17.820 2.146 55.409 1.00 26.27 174 SER A O 1
ATOM 1292 N N . GLY A 1 175 ? -19.742 1.841 54.291 1.00 24.97 175 GLY A N 1
ATOM 1293 C CA . GLY A 1 175 ? -19.215 1.187 53.093 1.00 24.97 175 GLY A CA 1
ATOM 1294 C C . GLY A 1 175 ? -20.156 1.410 51.899 1.00 24.97 175 GLY A C 1
ATOM 1295 O O . GLY A 1 175 ? -21.374 1.436 52.058 1.00 24.97 175 GLY A O 1
ATOM 1296 N N . LYS A 1 176 ? -19.568 1.621 50.716 1.00 27.23 176 LYS A N 1
ATOM 1297 C CA . LYS A 1 176 ? -20.208 1.769 49.395 1.00 27.23 176 LYS A CA 1
ATOM 1298 C C . LYS A 1 176 ? -20.973 0.507 48.932 1.00 27.23 176 LYS A C 1
ATOM 1300 O O . LYS A 1 176 ? -20.597 -0.596 49.306 1.00 27.23 176 LYS A O 1
ATOM 1305 N N . ALA A 1 177 ? -21.860 0.750 47.951 1.00 25.64 177 ALA A N 1
ATOM 1306 C CA . ALA A 1 177 ? -22.348 -0.109 46.848 1.00 25.64 177 ALA A CA 1
ATOM 1307 C C . ALA A 1 177 ? -23.748 -0.770 46.976 1.00 25.64 177 ALA A C 1
ATOM 1309 O O . ALA A 1 177 ? -23.937 -1.676 47.773 1.00 25.64 177 ALA A O 1
ATOM 1310 N N . GLU A 1 178 ? -24.677 -0.245 46.147 1.00 30.98 178 GLU A N 1
ATOM 1311 C CA . GLU A 1 178 ? -25.746 -0.833 45.283 1.00 30.98 178 GLU A CA 1
ATOM 1312 C C . GLU A 1 178 ? -26.364 -2.242 45.523 1.00 30.98 178 GLU A C 1
ATOM 1314 O O . GLU A 1 178 ? -25.727 -3.085 46.144 1.00 30.98 178 GLU A O 1
ATOM 1319 N N . PRO A 1 179 ? -27.529 -2.601 44.903 1.00 52.28 179 PRO A N 1
ATOM 1320 C CA . PRO A 1 179 ? -28.423 -1.817 44.027 1.00 52.28 179 PRO A CA 1
ATOM 1321 C C . PRO A 1 179 ? -29.948 -1.968 44.285 1.00 52.28 179 PRO A C 1
ATOM 1323 O O . PRO A 1 179 ? -30.424 -2.807 45.043 1.00 52.28 179 PRO A O 1
ATOM 1326 N N . ALA A 1 180 ? -30.695 -1.183 43.498 1.00 35.03 180 ALA A N 1
ATOM 1327 C CA . ALA A 1 180 ? -32.069 -1.391 43.030 1.00 35.03 180 ALA A CA 1
ATOM 1328 C C . ALA A 1 180 ? -33.227 -1.268 44.039 1.00 35.03 180 ALA A C 1
ATOM 1330 O O . ALA A 1 180 ? -33.502 -2.178 44.817 1.00 35.03 180 ALA A O 1
ATOM 1331 N N . ARG A 1 181 ? -34.051 -0.224 43.848 1.00 29.61 181 ARG A N 1
ATOM 1332 C CA . ARG A 1 181 ? -35.455 -0.335 43.389 1.00 29.61 181 ARG A CA 1
ATOM 1333 C C . ARG A 1 181 ? -36.185 1.010 43.452 1.00 29.61 181 ARG A C 1
ATOM 1335 O O . ARG A 1 181 ? -35.926 1.819 44.328 1.00 29.61 181 ARG A O 1
ATOM 1342 N N . LEU A 1 182 ? -37.154 1.135 42.541 1.00 30.55 182 LEU A N 1
ATOM 1343 C CA . LEU A 1 182 ? -38.389 1.917 42.649 1.00 30.55 182 LEU A CA 1
ATOM 1344 C C . LEU A 1 182 ? -38.246 3.355 43.166 1.00 30.55 182 LEU A C 1
ATOM 1346 O O . LEU A 1 182 ? -38.295 3.600 44.367 1.00 30.55 182 LEU A O 1
ATOM 1350 N N . TRP A 1 183 ? -38.261 4.321 42.251 1.00 28.06 183 TRP A N 1
ATOM 1351 C CA . TRP A 1 183 ? -38.602 5.691 42.621 1.00 28.06 183 TRP A CA 1
ATOM 1352 C C . TRP A 1 183 ? -40.092 5.942 42.410 1.00 28.06 183 TRP A C 1
ATOM 1354 O O . TRP A 1 183 ? -40.579 6.037 41.285 1.00 28.06 183 TRP A O 1
ATOM 1364 N N . ARG A 1 184 ? -40.797 6.019 43.542 1.00 26.41 184 ARG A N 1
ATOM 1365 C CA . ARG A 1 184 ? -42.036 6.768 43.727 1.00 26.41 184 ARG A CA 1
ATOM 1366 C C . ARG A 1 184 ? -41.748 7.850 44.780 1.00 26.41 184 ARG A C 1
ATOM 1368 O O . ARG A 1 184 ? -41.206 7.525 45.830 1.00 26.41 184 ARG A O 1
ATOM 1375 N N . ASP A 1 185 ? -42.103 9.082 44.423 1.00 31.84 185 ASP A N 1
ATOM 1376 C CA . ASP A 1 185 ? -42.428 10.283 45.213 1.00 31.84 185 ASP A CA 1
ATOM 1377 C C . ASP A 1 185 ? -41.527 10.758 46.369 1.00 31.84 185 ASP A C 1
ATOM 1379 O O . ASP A 1 185 ? -41.516 10.188 47.456 1.00 31.84 185 ASP A O 1
ATOM 1383 N N . THR A 1 186 ? -40.881 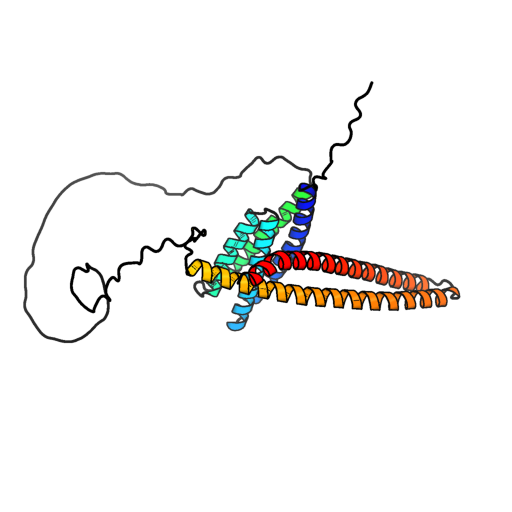11.919 46.182 1.00 31.97 186 THR A N 1
ATOM 1384 C CA . THR A 1 186 ? -41.265 13.262 46.717 1.00 31.97 186 THR A CA 1
ATOM 1385 C C . THR A 1 186 ? -40.102 14.253 46.453 1.00 31.97 186 THR A C 1
ATOM 1387 O O . THR A 1 186 ? -38.956 13.928 46.734 1.00 31.97 186 THR A O 1
ATOM 1390 N N . ALA A 1 187 ? -40.311 15.298 45.630 1.00 35.31 187 ALA A N 1
ATOM 1391 C CA . ALA A 1 187 ? -40.502 16.722 46.010 1.00 35.31 187 ALA A CA 1
ATOM 1392 C C . ALA A 1 187 ? -39.163 17.435 46.384 1.00 35.31 187 ALA A C 1
ATOM 1394 O O . ALA A 1 187 ? -38.433 16.926 47.218 1.00 35.31 187 ALA A O 1
ATOM 1395 N N . GLU A 1 188 ? -38.718 18.590 45.864 1.00 37.88 188 GLU A N 1
ATOM 1396 C CA . GLU A 1 188 ? -39.353 19.711 45.151 1.00 37.88 188 GLU A CA 1
ATOM 1397 C C . GLU A 1 188 ? -38.276 20.777 44.810 1.00 37.88 188 GLU A C 1
ATOM 1399 O O . GLU A 1 188 ? -37.401 21.037 45.634 1.00 37.88 188 GLU A O 1
ATOM 1404 N N . ALA A 1 189 ? -38.337 21.402 43.626 1.00 28.91 189 ALA A N 1
ATOM 1405 C CA . ALA A 1 189 ? -37.833 22.757 43.330 1.00 28.91 189 ALA A CA 1
ATOM 1406 C C . ALA A 1 189 ? -38.430 23.220 41.978 1.00 28.91 189 ALA A C 1
ATOM 1408 O O . ALA A 1 189 ? -38.680 22.379 41.114 1.00 28.91 189 ALA A O 1
ATOM 1409 N N . PRO A 1 190 ? -38.732 24.518 41.804 1.00 37.41 190 PRO A N 1
ATOM 1410 C CA . PRO A 1 190 ? -39.979 24.975 41.191 1.00 37.41 190 PRO A CA 1
ATOM 1411 C C . PRO A 1 190 ? -39.984 24.882 39.661 1.00 37.41 190 PRO A C 1
ATOM 1413 O O . PRO A 1 190 ? -39.012 25.237 38.995 1.00 37.41 190 PRO A O 1
ATOM 1416 N N . GLU A 1 191 ? -41.122 24.462 39.103 1.00 34.72 191 GLU A N 1
ATOM 1417 C CA . GLU A 1 191 ? -41.426 24.634 37.682 1.00 34.72 191 GLU A CA 1
ATOM 1418 C C . GLU A 1 191 ? -41.492 26.138 37.356 1.00 34.72 191 GLU A C 1
ATOM 1420 O O . GLU A 1 191 ? -42.293 26.853 37.965 1.00 34.72 191 GLU A O 1
ATOM 1425 N N . PRO A 1 192 ? -40.719 26.654 36.382 1.00 40.75 192 PRO A N 1
ATOM 1426 C CA . PRO A 1 192 ? -41.076 27.911 35.758 1.00 40.75 192 PRO A CA 1
ATOM 1427 C C . PRO A 1 192 ? -42.335 27.673 34.920 1.00 40.75 192 PRO A C 1
ATOM 1429 O O . PRO A 1 192 ? -42.410 26.749 34.108 1.00 40.75 192 PRO A O 1
ATOM 1432 N N . GLU A 1 193 ? -43.330 28.509 35.184 1.00 37.34 193 GLU A N 1
ATOM 1433 C CA . GLU A 1 193 ? -44.648 28.569 34.569 1.00 37.34 193 GLU A CA 1
ATOM 1434 C C . GLU A 1 193 ? -44.672 28.103 33.107 1.00 37.34 193 GLU A C 1
ATOM 1436 O O . GLU A 1 193 ? -43.939 28.602 32.246 1.00 37.34 193 GLU A O 1
ATOM 1441 N N . ARG A 1 194 ? -45.609 27.196 32.798 1.00 44.66 194 ARG A N 1
ATOM 1442 C CA . ARG A 1 194 ? -46.067 26.967 31.425 1.00 44.66 194 ARG A CA 1
ATOM 1443 C C . ARG A 1 194 ? -46.664 28.267 30.902 1.00 44.66 194 ARG A C 1
ATOM 1445 O O . ARG A 1 194 ? -47.865 28.507 31.004 1.00 44.66 194 ARG A O 1
ATOM 1452 N N . ARG A 1 195 ? -45.824 29.102 30.300 1.00 35.31 195 ARG A N 1
ATOM 1453 C CA . ARG A 1 195 ? -46.286 30.180 29.442 1.00 35.31 195 ARG A CA 1
ATOM 1454 C C . ARG A 1 195 ? -46.909 29.522 28.220 1.00 35.31 195 ARG A C 1
ATOM 1456 O O . ARG A 1 195 ? -46.237 28.797 27.488 1.00 35.31 195 ARG A O 1
ATOM 1463 N N . ALA A 1 196 ? -48.212 29.735 28.058 1.00 42.06 196 ALA A N 1
ATOM 1464 C CA . ALA A 1 1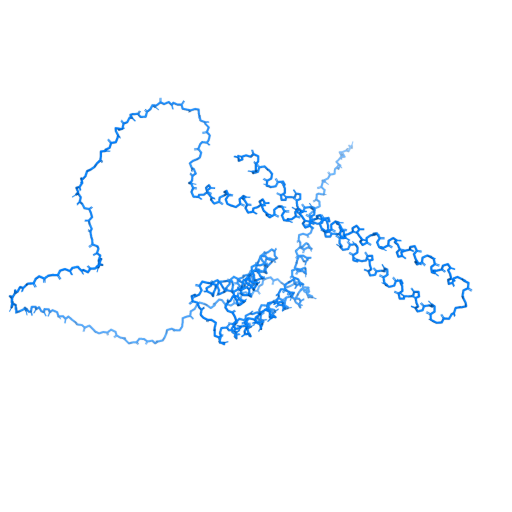96 ? -48.960 29.341 26.878 1.00 42.06 196 ALA A CA 1
ATOM 1465 C C . ALA A 1 196 ? -48.143 29.666 25.621 1.00 42.06 196 ALA A C 1
ATOM 1467 O O . ALA A 1 196 ? -47.683 30.799 25.446 1.00 42.06 196 ALA A O 1
ATOM 1468 N N . ALA A 1 197 ? -47.934 28.656 24.777 1.00 46.03 197 ALA A N 1
ATOM 1469 C CA . ALA A 1 197 ? -47.331 28.854 23.473 1.00 46.03 197 ALA A CA 1
ATOM 1470 C C . ALA A 1 197 ? -48.151 29.920 22.727 1.00 46.03 197 ALA A C 1
ATOM 1472 O O . ALA A 1 197 ? -49.377 29.781 22.650 1.00 46.03 197 ALA A O 1
ATOM 1473 N N . PRO A 1 198 ? -47.535 30.977 22.171 1.00 42.19 198 PRO A N 1
ATOM 1474 C CA . PRO A 1 198 ? -48.232 31.766 21.180 1.00 42.19 198 PRO A CA 1
ATOM 1475 C C . PRO A 1 198 ? -48.500 30.832 19.999 1.00 42.19 198 PRO A C 1
ATOM 1477 O O . PRO A 1 198 ? -47.576 30.349 19.345 1.00 42.19 198 PRO A O 1
ATOM 1480 N N . SER A 1 199 ? -49.781 30.558 19.757 1.00 51.97 199 SER A N 1
ATOM 1481 C CA . SER A 1 199 ? -50.283 30.045 18.486 1.00 51.97 199 SER A CA 1
ATOM 1482 C C . SER A 1 199 ? -50.001 31.100 17.415 1.00 51.97 199 SER A C 1
ATOM 1484 O O . SER A 1 199 ? -50.875 31.874 17.034 1.00 51.97 199 SER A O 1
ATOM 1486 N N . GLY A 1 200 ? -48.747 31.175 16.985 1.00 40.56 200 GLY A N 1
ATOM 1487 C CA . GLY A 1 200 ? -48.317 31.891 15.800 1.00 40.56 200 GLY A CA 1
ATOM 1488 C C . GLY A 1 200 ? -48.135 30.872 14.693 1.00 40.56 200 GLY A C 1
ATOM 1489 O O . GLY A 1 200 ? -47.223 30.050 14.752 1.00 40.56 200 GLY A O 1
ATOM 1490 N N . SER A 1 201 ? -49.012 30.914 13.695 1.00 51.94 201 SER A N 1
ATOM 1491 C CA . SER A 1 201 ? -48.800 30.256 12.412 1.00 51.94 201 SER A CA 1
ATOM 1492 C C . SER A 1 201 ? -47.535 30.834 11.771 1.00 51.94 201 SER A C 1
ATOM 1494 O O . SER A 1 201 ? -47.578 31.885 11.130 1.00 51.94 201 SER A O 1
ATOM 1496 N N . ALA A 1 202 ? -46.397 30.181 11.990 1.00 49.91 202 ALA A N 1
ATOM 1497 C CA . ALA A 1 202 ? -45.200 30.412 11.197 1.00 49.91 202 ALA A CA 1
ATOM 1498 C C . ALA A 1 202 ? -45.431 29.835 9.787 1.00 49.91 202 ALA A C 1
ATOM 1500 O O . ALA A 1 202 ? -46.155 28.842 9.652 1.00 49.91 202 ALA A O 1
ATOM 1501 N N . PRO A 1 203 ? -44.869 30.449 8.733 1.00 49.97 203 PRO A N 1
ATOM 1502 C CA . PRO A 1 203 ? -45.024 29.938 7.380 1.00 49.97 203 PRO A CA 1
ATOM 1503 C C . PRO A 1 203 ? -44.470 28.514 7.314 1.00 49.97 203 PRO A C 1
ATOM 1505 O O . PRO A 1 203 ? -43.463 28.203 7.950 1.00 49.97 203 PRO A O 1
ATOM 1508 N N . ALA A 1 204 ? -45.152 27.655 6.560 1.00 51.97 204 ALA A N 1
ATOM 1509 C CA . ALA A 1 204 ? -44.731 26.292 6.275 1.00 51.97 204 ALA A CA 1
ATOM 1510 C C . ALA A 1 204 ? -43.437 26.308 5.441 1.00 51.97 204 ALA A C 1
ATOM 1512 O O . ALA A 1 204 ? -43.465 26.196 4.222 1.00 51.97 204 ALA A O 1
ATOM 1513 N N . GLY A 1 205 ? -42.306 26.527 6.104 1.00 53.28 205 GLY A N 1
ATOM 1514 C CA . GLY A 1 205 ? -41.009 26.058 5.642 1.00 53.28 205 GLY A CA 1
ATOM 1515 C C . GLY A 1 205 ? -40.811 24.641 6.164 1.00 53.28 205 GLY A C 1
ATOM 1516 O O . GLY A 1 205 ? -41.202 24.357 7.299 1.00 53.28 205 GLY A O 1
ATOM 1517 N N . ASP A 1 206 ? -40.235 23.765 5.342 1.00 57.91 206 ASP A N 1
ATOM 1518 C CA . ASP A 1 206 ? -39.891 22.380 5.682 1.00 57.91 206 ASP A CA 1
ATOM 1519 C C . ASP A 1 206 ? -38.919 22.331 6.872 1.00 57.91 206 ASP A C 1
ATOM 1521 O O . ASP A 1 206 ? -37.702 22.231 6.730 1.00 57.91 206 ASP A O 1
ATOM 1525 N N . MET A 1 207 ? -39.452 22.442 8.086 1.00 71.31 207 MET A N 1
ATOM 1526 C CA . MET A 1 207 ? -38.659 22.416 9.305 1.00 71.31 207 MET A CA 1
ATOM 1527 C C . MET A 1 207 ? -38.526 20.965 9.767 1.00 71.31 207 MET A C 1
ATOM 1529 O O . MET A 1 207 ? -39.379 20.419 10.471 1.00 71.31 207 MET A O 1
ATOM 1533 N N . VAL A 1 208 ? -37.442 20.321 9.337 1.00 76.56 208 VAL A N 1
ATOM 1534 C CA . VAL A 1 208 ? -37.094 18.960 9.751 1.00 76.56 208 VAL A CA 1
ATOM 1535 C C . VAL A 1 208 ? -36.426 19.009 11.126 1.00 76.56 208 VAL A C 1
ATOM 1537 O O . VAL A 1 208 ? -35.415 19.678 11.327 1.00 76.56 208 VAL A O 1
ATOM 1540 N N . ARG A 1 209 ? -36.980 18.280 12.102 1.00 83.00 209 ARG A N 1
ATOM 1541 C CA . ARG A 1 209 ? -36.338 18.093 13.412 1.00 83.00 209 ARG A CA 1
ATOM 1542 C C . ARG A 1 209 ? -35.139 17.157 13.268 1.00 83.00 209 ARG A C 1
ATOM 1544 O O . ARG A 1 209 ? -35.315 15.968 13.023 1.00 83.00 209 ARG A O 1
ATOM 1551 N N . VAL A 1 210 ? -33.936 17.684 13.482 1.00 81.94 210 VAL A N 1
ATOM 1552 C CA . VAL A 1 210 ? -32.679 16.922 13.432 1.00 81.94 210 VAL A CA 1
ATOM 1553 C C . VAL A 1 210 ? -32.108 16.749 14.841 1.00 81.94 210 VAL A C 1
ATOM 1555 O O . VAL A 1 210 ? -32.203 17.646 15.678 1.00 81.94 210 VAL A O 1
ATOM 1558 N N . SER A 1 211 ? -31.525 15.581 15.131 1.00 88.25 211 SER A N 1
ATOM 1559 C CA . SER A 1 211 ? -30.858 15.350 16.418 1.00 88.25 211 SER A CA 1
ATOM 1560 C C . SER A 1 211 ? -29.543 16.135 16.506 1.00 88.25 211 SER A C 1
ATOM 1562 O O . SER A 1 211 ? -28.760 16.162 15.558 1.00 88.25 211 SER A O 1
ATOM 1564 N N . THR A 1 212 ? -29.257 16.726 17.667 1.00 86.25 212 THR A N 1
ATOM 1565 C CA . THR A 1 212 ? -28.015 17.487 17.900 1.00 86.25 212 THR A CA 1
ATOM 1566 C C . THR A 1 212 ? -26.757 16.623 17.785 1.00 86.25 212 THR A C 1
ATOM 1568 O O . THR A 1 212 ? -25.707 17.119 17.392 1.00 86.25 212 THR A O 1
ATOM 1571 N N . ARG A 1 213 ? -26.861 15.314 18.059 1.00 84.12 213 ARG A N 1
ATOM 1572 C CA . ARG A 1 213 ? -25.766 14.350 17.850 1.00 84.12 213 ARG A CA 1
ATOM 1573 C C . ARG A 1 213 ? -25.450 14.127 16.373 1.00 84.12 213 ARG A C 1
ATOM 1575 O O . ARG A 1 213 ? -24.279 14.045 16.026 1.00 84.12 213 ARG A O 1
ATOM 1582 N N . LEU A 1 214 ? -26.472 14.035 15.517 1.00 77.75 214 LEU A N 1
ATOM 1583 C CA . LEU A 1 214 ? -26.274 13.884 14.074 1.00 77.75 214 LEU A CA 1
ATOM 1584 C C . LEU A 1 214 ? -25.618 15.137 13.482 1.00 77.75 214 LEU A C 1
ATOM 1586 O O . LEU A 1 214 ? -24.661 15.012 12.730 1.00 77.75 214 LEU A O 1
ATOM 1590 N N . LEU A 1 215 ? -26.069 16.328 13.890 1.00 83.88 215 LEU A N 1
ATOM 1591 C CA . LEU A 1 215 ? -25.439 17.598 13.510 1.00 83.88 215 LEU A CA 1
ATOM 1592 C C . LEU A 1 215 ? -23.965 17.661 13.935 1.00 83.88 215 LEU A C 1
ATOM 1594 O O . LEU A 1 215 ? -23.112 17.967 13.112 1.00 83.88 215 LEU A O 1
ATOM 1598 N N . ALA A 1 216 ? -23.644 17.303 15.182 1.00 80.19 216 ALA A N 1
ATOM 1599 C CA . ALA A 1 216 ? -22.259 17.283 15.659 1.00 80.19 216 ALA A CA 1
ATOM 1600 C C . ALA A 1 216 ? -21.373 16.290 14.881 1.00 80.19 216 ALA A C 1
ATOM 1602 O O . ALA A 1 216 ? -20.225 16.597 14.577 1.00 80.19 216 ALA A O 1
ATOM 1603 N N . SER A 1 217 ? -21.909 15.116 14.528 1.00 81.38 217 SER A N 1
ATOM 1604 C CA . SER A 1 217 ? -21.190 14.124 13.720 1.00 81.38 217 SER A CA 1
ATOM 1605 C C . SER A 1 217 ? -20.936 14.607 12.292 1.00 81.38 217 SER A C 1
ATOM 1607 O O . SER A 1 217 ? -19.858 14.360 11.761 1.00 81.38 217 SER A O 1
ATOM 1609 N N . LEU A 1 218 ? -21.911 15.276 11.670 1.00 83.69 218 LEU A N 1
ATOM 1610 C CA . LEU A 1 218 ? -21.768 15.813 10.316 1.00 83.69 218 LEU A CA 1
ATOM 1611 C C . LEU A 1 218 ? -20.755 16.960 10.266 1.00 83.69 218 LEU A C 1
ATOM 1613 O O . LEU A 1 218 ? -19.962 17.017 9.335 1.00 83.69 218 LEU A O 1
ATOM 1617 N N . LEU A 1 219 ? -20.734 17.823 11.286 1.00 82.62 219 LEU A N 1
ATOM 1618 C CA . LEU A 1 219 ? -19.728 18.881 11.412 1.00 82.62 219 LEU A CA 1
ATOM 1619 C C . LEU A 1 219 ? -18.314 18.304 11.538 1.00 82.62 219 LEU A C 1
ATOM 1621 O O . LEU A 1 219 ? -17.416 18.740 10.826 1.00 82.62 219 LEU A O 1
ATOM 1625 N N . LEU A 1 220 ? -18.130 17.276 12.372 1.00 82.81 220 LEU A N 1
ATOM 1626 C CA . LEU A 1 220 ? -16.833 16.610 12.515 1.00 82.81 220 LEU A CA 1
ATOM 1627 C C . LEU A 1 220 ? -16.381 15.956 11.198 1.00 82.81 220 LEU A C 1
ATOM 1629 O O . LEU A 1 220 ? -15.233 16.106 10.792 1.00 82.81 220 LEU A O 1
ATOM 1633 N N . GLN A 1 221 ? -17.294 15.282 10.492 1.00 80.88 221 GLN A N 1
ATOM 1634 C CA . GLN A 1 221 ? -17.005 14.705 9.175 1.00 80.88 221 GLN A CA 1
ATOM 1635 C C . GLN A 1 221 ? -16.673 15.783 8.130 1.00 80.88 221 GLN A C 1
ATOM 1637 O O . GLN A 1 221 ? -15.785 15.580 7.305 1.00 80.88 221 GLN A O 1
ATOM 1642 N N . ALA A 1 222 ? -17.343 16.939 8.167 1.00 80.31 222 ALA A N 1
ATOM 1643 C CA . ALA A 1 222 ? -17.030 18.065 7.292 1.00 80.31 222 ALA A CA 1
ATOM 1644 C C . ALA A 1 222 ? -15.630 18.638 7.580 1.00 80.31 222 ALA A C 1
ATOM 1646 O O . ALA A 1 222 ? -14.870 18.884 6.644 1.00 80.31 222 ALA A O 1
ATOM 1647 N N . GLU A 1 223 ? -15.244 18.780 8.852 1.00 83.50 223 GLU A N 1
ATOM 1648 C CA . GLU A 1 223 ? -13.893 19.207 9.248 1.00 83.50 223 GLU A CA 1
ATOM 1649 C C . GLU A 1 223 ? -12.809 18.228 8.766 1.00 83.50 223 GLU A C 1
ATOM 1651 O O . GLU A 1 223 ? -11.790 18.648 8.204 1.00 83.50 223 GLU A O 1
ATOM 1656 N N . GLU A 1 224 ? -13.039 16.919 8.910 1.00 85.56 224 GLU A N 1
ATOM 1657 C CA . GLU A 1 224 ? -12.126 15.885 8.408 1.00 85.56 224 GLU A CA 1
ATOM 1658 C C . GLU A 1 224 ? -11.977 15.943 6.880 1.00 85.56 224 GLU A C 1
ATOM 1660 O O . GLU A 1 224 ? -10.862 15.850 6.358 1.00 85.56 224 GLU A O 1
ATOM 1665 N N . LEU A 1 225 ? -13.074 16.171 6.150 1.00 85.69 225 LEU A N 1
ATOM 1666 C CA . LEU A 1 225 ? -13.051 16.316 4.693 1.00 85.69 225 LEU A CA 1
ATOM 1667 C C . LEU A 1 225 ? -12.295 17.570 4.239 1.00 85.69 225 LEU A C 1
ATOM 1669 O O . LEU A 1 225 ? -11.582 17.523 3.235 1.00 85.69 225 LEU A O 1
ATOM 1673 N N . VAL A 1 226 ? -12.383 18.677 4.978 1.00 83.69 226 VAL A N 1
ATOM 1674 C CA . VAL A 1 226 ? -11.601 19.892 4.696 1.00 83.69 226 VAL A CA 1
ATOM 1675 C C . VAL A 1 226 ? -10.105 19.638 4.893 1.00 83.69 226 VAL A C 1
ATOM 1677 O O . VAL A 1 226 ? -9.302 20.038 4.047 1.00 83.69 226 VAL A O 1
ATOM 1680 N N . SER A 1 227 ? -9.727 18.918 5.951 1.00 83.56 227 SER A N 1
ATOM 1681 C CA . SER A 1 227 ? -8.339 18.502 6.188 1.00 83.56 227 SER A CA 1
ATOM 1682 C C . SER A 1 227 ? -7.821 17.568 5.084 1.00 83.56 227 SER A C 1
ATOM 1684 O O . SER A 1 227 ? -6.719 17.758 4.554 1.00 83.56 227 SER A O 1
ATOM 1686 N N . ALA A 1 228 ? -8.647 16.610 4.649 1.00 82.25 228 ALA A N 1
ATOM 1687 C CA . ALA A 1 228 ? -8.326 15.724 3.533 1.00 82.25 228 ALA A CA 1
ATOM 1688 C C . ALA A 1 228 ? -8.175 16.498 2.209 1.00 82.25 228 ALA A C 1
ATOM 1690 O O . ALA A 1 228 ? -7.230 16.249 1.458 1.00 82.25 228 ALA A O 1
ATOM 1691 N N . LYS A 1 229 ? -9.045 17.487 1.949 1.00 84.44 229 LYS A N 1
ATOM 1692 C CA . LYS A 1 229 ? -8.970 18.383 0.781 1.00 84.44 229 LYS A CA 1
ATOM 1693 C C . LYS A 1 229 ? -7.669 19.180 0.769 1.00 84.44 229 LYS A C 1
ATOM 1695 O O . LYS A 1 229 ? -6.996 19.229 -0.260 1.00 84.44 229 LYS A O 1
ATOM 1700 N N . LEU A 1 230 ? -7.306 19.783 1.901 1.00 86.25 230 LEU A N 1
ATOM 1701 C CA . LEU A 1 230 ? -6.077 20.565 2.024 1.00 86.25 230 LEU A CA 1
ATOM 1702 C C . LEU A 1 230 ? -4.846 19.685 1.770 1.00 86.25 230 LEU A C 1
ATOM 1704 O O . LEU A 1 230 ? -4.000 20.024 0.945 1.00 86.25 230 LEU A O 1
ATOM 1708 N N . THR A 1 231 ? -4.797 18.509 2.397 1.00 87.38 231 THR A N 1
ATOM 1709 C CA . THR A 1 231 ? -3.711 17.538 2.198 1.00 87.38 231 THR A CA 1
ATOM 1710 C C . THR A 1 231 ? -3.590 17.119 0.732 1.00 87.38 231 THR A C 1
ATOM 1712 O O . THR A 1 231 ? -2.502 17.163 0.162 1.00 87.38 231 THR A O 1
ATOM 1715 N N . ALA A 1 232 ? -4.708 16.777 0.087 1.00 85.12 232 ALA A N 1
ATOM 1716 C CA . ALA A 1 232 ? -4.723 16.402 -1.324 1.00 85.12 232 ALA A CA 1
ATOM 1717 C C . ALA A 1 232 ? -4.274 17.550 -2.247 1.00 85.12 232 ALA A C 1
ATOM 1719 O O . ALA A 1 232 ? -3.632 17.297 -3.265 1.00 85.12 232 ALA A O 1
ATOM 1720 N N . SER A 1 233 ? -4.577 18.805 -1.894 1.00 88.44 233 SER A N 1
ATOM 1721 C CA . SER A 1 233 ? -4.119 19.970 -2.660 1.00 88.44 233 SER A CA 1
ATOM 1722 C C . SER A 1 233 ? -2.606 20.177 -2.571 1.00 88.44 233 SER A C 1
ATOM 1724 O O . SER A 1 233 ? -1.969 20.366 -3.604 1.00 88.44 233 SER A O 1
ATOM 1726 N N . VAL A 1 234 ? -2.018 20.033 -1.378 1.00 92.00 234 VAL A N 1
ATOM 1727 C CA . VAL A 1 234 ? -0.561 20.122 -1.180 1.00 92.00 234 VAL A CA 1
ATOM 1728 C C . VAL A 1 234 ? 0.153 19.005 -1.939 1.00 92.00 234 VAL A C 1
ATOM 1730 O O . VAL A 1 234 ? 1.104 19.265 -2.669 1.00 92.00 234 VAL A O 1
ATOM 1733 N N . LEU A 1 235 ? -0.348 17.769 -1.850 1.00 88.94 235 LEU A N 1
ATOM 1734 C CA . LEU A 1 235 ? 0.225 16.639 -2.588 1.00 88.94 235 LEU A CA 1
ATOM 1735 C C . LEU A 1 235 ? 0.167 16.844 -4.108 1.00 88.94 235 LEU A C 1
ATOM 1737 O O . LEU A 1 235 ? 1.092 16.454 -4.817 1.00 88.94 235 LEU A O 1
ATOM 1741 N N . LEU A 1 236 ? -0.902 17.458 -4.627 1.00 90.81 236 LEU A N 1
ATOM 1742 C CA . LEU A 1 236 ? -0.986 17.784 -6.049 1.00 90.81 236 LEU A CA 1
ATOM 1743 C C . LEU A 1 236 ? 0.085 18.806 -6.451 1.00 90.81 236 LEU A C 1
ATOM 1745 O O . LEU A 1 236 ? 0.740 18.609 -7.471 1.00 90.81 236 LEU A O 1
ATOM 1749 N N . GLU A 1 237 ? 0.296 19.853 -5.649 1.00 91.62 237 GLU A N 1
ATOM 1750 C CA . GLU A 1 237 ? 1.357 20.837 -5.897 1.00 91.62 237 GLU A CA 1
ATOM 1751 C C . GLU A 1 237 ? 2.751 20.194 -5.883 1.00 91.62 237 GLU A C 1
ATOM 1753 O O . GLU A 1 237 ? 3.560 20.469 -6.772 1.00 91.62 237 GLU A O 1
ATOM 1758 N N . GLU A 1 238 ? 3.021 19.289 -4.939 1.00 92.31 238 GLU A N 1
ATOM 1759 C CA . GLU A 1 238 ? 4.284 18.544 -4.870 1.00 92.31 238 GLU A CA 1
ATOM 1760 C C . GLU A 1 238 ? 4.500 17.650 -6.102 1.00 92.31 238 GLU A C 1
ATOM 1762 O O . GLU A 1 238 ? 5.587 17.649 -6.688 1.00 92.31 238 GLU A O 1
ATOM 1767 N N . ILE A 1 239 ? 3.465 16.926 -6.547 1.00 90.00 239 ILE A N 1
ATOM 1768 C CA . ILE A 1 239 ? 3.527 16.088 -7.755 1.00 90.00 239 ILE A CA 1
ATOM 1769 C C . ILE A 1 239 ? 3.775 16.952 -8.998 1.00 90.00 239 ILE A C 1
ATOM 1771 O O . ILE A 1 239 ? 4.625 16.608 -9.824 1.00 90.00 239 ILE A O 1
ATOM 1775 N N . SER A 1 240 ? 3.075 18.082 -9.130 1.00 89.94 240 SER A N 1
ATOM 1776 C CA . SER A 1 240 ? 3.276 19.033 -10.228 1.00 89.94 240 SER A CA 1
ATOM 1777 C C . SER A 1 240 ? 4.695 19.612 -10.229 1.00 89.94 240 SER A C 1
ATOM 1779 O O . SER A 1 240 ? 5.322 19.704 -11.289 1.00 89.94 240 SER A O 1
ATOM 1781 N N . ALA A 1 241 ? 5.240 19.955 -9.059 1.00 91.38 241 ALA A N 1
ATOM 1782 C CA . ALA A 1 241 ? 6.609 20.447 -8.924 1.00 91.38 241 ALA A CA 1
ATOM 1783 C C . ALA A 1 241 ? 7.641 19.384 -9.341 1.00 91.38 241 ALA A C 1
ATOM 1785 O O . ALA A 1 241 ? 8.527 19.670 -10.151 1.00 91.38 241 ALA A O 1
ATOM 1786 N N . ALA A 1 242 ? 7.484 18.140 -8.878 1.00 87.88 242 ALA A N 1
ATOM 1787 C CA . ALA A 1 242 ? 8.352 17.026 -9.259 1.00 87.88 242 ALA A CA 1
ATOM 1788 C C . ALA A 1 242 ? 8.281 16.724 -10.768 1.00 87.88 242 ALA A C 1
ATOM 1790 O O . ALA A 1 242 ? 9.307 16.490 -11.417 1.00 87.88 242 ALA A O 1
ATOM 1791 N N . ALA A 1 243 ? 7.082 16.776 -11.359 1.00 88.44 243 ALA A N 1
ATOM 1792 C CA . ALA A 1 243 ? 6.894 16.614 -12.799 1.00 88.44 243 ALA A CA 1
ATOM 1793 C C . ALA A 1 243 ? 7.578 17.740 -13.599 1.00 88.44 243 ALA A C 1
ATOM 1795 O O . ALA A 1 243 ? 8.181 17.483 -14.647 1.00 88.44 243 ALA A O 1
ATOM 1796 N N . ALA A 1 244 ? 7.525 18.982 -13.108 1.00 88.38 244 ALA A N 1
ATOM 1797 C CA . ALA A 1 244 ? 8.202 20.118 -13.725 1.00 88.38 244 ALA A CA 1
ATOM 1798 C C . ALA A 1 244 ? 9.733 19.993 -13.652 1.00 88.38 244 ALA A C 1
ATOM 1800 O O . ALA A 1 244 ? 10.406 20.229 -14.661 1.00 88.38 244 ALA A O 1
ATOM 1801 N N . GLU A 1 245 ? 10.281 19.570 -12.509 1.00 88.81 245 GLU A N 1
ATOM 1802 C CA . GLU A 1 245 ? 11.721 19.354 -12.327 1.00 88.81 245 GLU A CA 1
ATOM 1803 C C . GLU A 1 245 ? 12.246 18.258 -13.264 1.00 88.81 245 GLU A C 1
ATOM 1805 O O . GLU A 1 245 ? 13.227 18.466 -13.984 1.00 88.81 245 GLU A O 1
ATOM 1810 N N . LEU A 1 246 ? 11.556 17.114 -13.331 1.00 86.81 246 LEU A N 1
ATOM 1811 C CA . LEU A 1 246 ? 11.928 16.021 -14.233 1.00 86.81 246 LEU A CA 1
ATOM 1812 C C . LEU A 1 246 ? 11.853 16.430 -15.702 1.00 86.81 246 LEU A C 1
ATOM 1814 O O . LEU A 1 246 ? 12.755 16.101 -16.473 1.00 86.81 246 LEU A O 1
ATOM 1818 N N . SER A 1 247 ? 10.843 17.210 -16.089 1.00 87.50 247 SER A N 1
ATOM 1819 C CA . SER A 1 247 ? 10.761 17.760 -17.443 1.00 87.50 247 SER A CA 1
ATOM 1820 C C . SER A 1 247 ? 11.917 18.722 -17.751 1.00 87.50 247 SER A C 1
ATOM 1822 O O . SER A 1 247 ? 12.460 18.722 -18.858 1.00 87.50 247 SER A O 1
ATOM 1824 N N . GLY A 1 248 ? 12.327 19.536 -16.771 1.00 87.94 248 GLY A N 1
ATOM 1825 C CA . GLY A 1 248 ? 13.499 20.409 -16.863 1.00 87.94 248 GLY A CA 1
ATOM 1826 C C . GLY A 1 248 ? 14.784 19.615 -17.103 1.00 87.94 248 GLY A C 1
ATOM 1827 O O . GLY A 1 248 ? 15.473 19.839 -18.102 1.00 87.94 248 GLY A O 1
ATOM 1828 N N . ARG A 1 249 ? 15.043 18.611 -16.259 1.00 85.38 249 ARG A N 1
ATOM 1829 C CA . ARG A 1 249 ? 16.195 17.702 -16.382 1.00 85.38 249 ARG A CA 1
ATOM 1830 C C . ARG A 1 249 ? 16.179 16.919 -17.699 1.00 85.38 249 ARG A C 1
ATOM 1832 O O . ARG A 1 249 ? 17.221 16.769 -18.336 1.00 85.38 249 ARG A O 1
ATOM 1839 N N . GLY A 1 250 ? 15.005 16.484 -18.159 1.00 84.38 250 GLY A N 1
ATOM 1840 C CA . GLY A 1 250 ? 14.830 15.815 -19.449 1.00 84.38 250 GLY A CA 1
ATOM 1841 C C . GLY A 1 250 ? 15.226 16.698 -20.638 1.00 84.38 250 GLY A C 1
ATOM 1842 O O . GLY A 1 250 ? 15.898 16.232 -21.560 1.00 84.38 250 GLY A O 1
ATOM 1843 N N . LYS A 1 251 ? 14.887 17.996 -20.608 1.00 84.31 251 LYS A N 1
ATOM 1844 C CA . LYS A 1 251 ? 15.298 18.967 -21.643 1.00 84.31 251 LYS A CA 1
ATOM 1845 C C . LYS A 1 251 ? 16.808 19.198 -21.649 1.00 84.31 251 LYS A C 1
ATOM 1847 O O . LYS A 1 251 ? 17.405 19.263 -22.723 1.00 84.31 251 LYS A O 1
ATOM 1852 N N . GLU A 1 252 ? 17.427 19.321 -20.478 1.00 83.94 252 GLU A N 1
ATOM 1853 C CA . GLU A 1 252 ? 18.881 19.480 -20.350 1.00 83.94 252 GLU A CA 1
ATOM 1854 C C . GLU A 1 252 ? 19.631 18.252 -20.872 1.00 83.94 252 GLU A C 1
ATOM 1856 O O . GLU A 1 252 ? 20.565 18.387 -21.664 1.00 83.94 252 GLU A O 1
ATOM 1861 N N . ARG A 1 253 ? 19.173 17.046 -20.519 1.00 79.56 253 ARG A N 1
ATOM 1862 C CA . ARG A 1 253 ? 19.762 15.796 -21.017 1.00 79.56 253 ARG A CA 1
ATOM 1863 C C . ARG A 1 253 ? 19.556 15.616 -22.514 1.00 79.56 253 ARG A C 1
ATOM 1865 O O . ARG A 1 253 ? 20.495 15.215 -23.190 1.00 79.56 253 ARG A O 1
ATOM 1872 N N . ALA A 1 254 ? 18.392 15.970 -23.061 1.00 82.31 254 ALA A N 1
ATOM 1873 C CA . ALA A 1 254 ? 18.170 15.939 -24.508 1.00 82.31 254 ALA A CA 1
ATOM 1874 C C . ALA A 1 254 ? 19.168 16.840 -25.259 1.00 82.31 254 ALA A C 1
ATOM 1876 O O . ALA A 1 254 ? 19.735 16.418 -26.264 1.00 82.31 254 ALA A O 1
ATOM 1877 N N . ARG A 1 255 ? 19.452 18.042 -24.737 1.00 84.81 255 ARG A N 1
ATOM 1878 C CA . ARG A 1 255 ? 20.493 18.931 -25.287 1.00 84.81 255 ARG A CA 1
ATOM 1879 C C . ARG A 1 255 ? 21.888 18.313 -25.179 1.00 84.81 255 ARG A C 1
ATOM 1881 O O . ARG A 1 255 ? 22.646 18.365 -26.142 1.00 84.81 255 ARG A O 1
ATOM 1888 N N . ALA A 1 256 ? 22.215 17.705 -24.037 1.00 81.56 256 ALA A N 1
ATOM 1889 C CA . ALA A 1 256 ? 23.494 17.025 -23.836 1.00 81.56 256 ALA A CA 1
ATOM 1890 C C . ALA A 1 256 ? 23.671 15.817 -24.775 1.00 81.56 256 ALA A C 1
ATOM 1892 O O . ALA A 1 256 ? 24.771 15.590 -25.273 1.00 81.56 256 ALA A O 1
ATOM 1893 N N . LEU A 1 257 ? 22.598 15.070 -25.060 1.00 79.88 257 LEU A N 1
ATOM 1894 C CA . LEU A 1 257 ? 22.616 13.968 -26.022 1.00 79.88 257 LEU A CA 1
ATOM 1895 C C . LEU A 1 257 ? 22.812 14.437 -27.455 1.00 79.88 257 LEU A C 1
ATOM 1897 O O . LEU A 1 257 ? 23.570 13.805 -28.181 1.00 79.88 257 LEU A O 1
ATOM 1901 N N . GLU A 1 258 ? 22.151 15.516 -27.870 1.00 82.94 258 GLU A N 1
ATOM 1902 C CA . GLU A 1 258 ? 22.372 16.095 -29.198 1.00 82.94 258 GLU A CA 1
ATOM 1903 C C . GLU A 1 258 ? 23.819 16.574 -29.352 1.00 82.94 258 GLU A C 1
ATOM 1905 O O . GLU A 1 258 ? 24.479 16.234 -30.333 1.00 82.94 258 GLU A O 1
ATOM 1910 N N . PHE A 1 259 ? 24.366 17.241 -28.331 1.00 80.94 259 PHE A N 1
ATOM 1911 C CA . PHE A 1 259 ? 25.777 17.628 -28.308 1.00 80.94 259 PHE A CA 1
ATOM 1912 C C . PHE A 1 259 ? 26.719 16.415 -28.371 1.00 80.94 259 PHE A C 1
ATOM 1914 O O . PHE A 1 259 ? 27.671 16.404 -29.149 1.00 80.94 259 PHE A O 1
ATOM 1921 N N . ALA A 1 260 ? 26.441 15.364 -27.593 1.00 78.06 260 ALA A N 1
ATOM 1922 C CA . ALA A 1 260 ? 27.221 14.130 -27.624 1.00 78.06 260 ALA A CA 1
ATOM 1923 C C . ALA A 1 260 ? 27.145 13.454 -29.002 1.00 78.06 260 ALA A C 1
ATOM 1925 O O . ALA A 1 260 ? 28.173 13.077 -29.554 1.00 78.06 260 ALA A O 1
ATOM 1926 N N . ARG A 1 261 ? 25.951 13.342 -29.598 1.00 76.25 261 ARG A N 1
ATOM 1927 C CA . ARG A 1 261 ? 25.751 12.792 -30.950 1.00 76.25 261 ARG A CA 1
ATOM 1928 C C . ARG A 1 261 ? 26.535 13.564 -32.003 1.00 76.25 261 ARG A C 1
ATOM 1930 O O . ARG A 1 261 ? 27.116 12.951 -32.892 1.00 76.25 261 ARG A O 1
ATOM 1937 N N . GLU A 1 262 ? 26.561 14.888 -31.905 1.00 80.56 262 GLU A N 1
ATOM 1938 C CA . GLU A 1 262 ? 27.335 15.742 -32.803 1.00 80.56 262 GLU A CA 1
ATOM 1939 C C . GLU A 1 262 ? 28.846 15.552 -32.617 1.00 80.56 262 GLU A C 1
ATOM 1941 O O . GLU A 1 262 ? 29.563 15.391 -33.603 1.00 80.56 262 GLU A O 1
ATOM 1946 N N . ALA A 1 263 ? 29.322 15.446 -31.372 1.00 74.94 263 ALA A N 1
ATOM 1947 C CA . ALA A 1 263 ? 30.721 15.146 -31.068 1.00 74.94 263 ALA A CA 1
ATOM 1948 C C . ALA A 1 263 ? 31.155 13.758 -31.579 1.00 74.94 263 ALA A C 1
ATOM 1950 O O . ALA A 1 263 ? 32.258 13.604 -32.104 1.00 74.94 263 ALA A O 1
ATOM 1951 N N . PHE A 1 264 ? 30.279 12.753 -31.485 1.00 71.62 264 PHE A N 1
ATOM 1952 C CA . PHE A 1 264 ? 30.542 11.398 -31.981 1.00 71.62 264 PHE A CA 1
ATOM 1953 C C . PHE A 1 264 ? 30.368 11.247 -33.498 1.00 71.62 264 PHE A C 1
ATOM 1955 O O . PHE A 1 264 ? 30.810 10.245 -34.051 1.00 71.62 264 PHE A O 1
ATOM 1962 N N . ARG A 1 265 ? 29.796 12.236 -34.200 1.00 72.19 265 ARG A N 1
ATOM 1963 C CA . ARG A 1 265 ? 29.607 12.201 -35.664 1.00 72.19 265 ARG A CA 1
ATOM 1964 C C . ARG A 1 265 ? 30.931 12.127 -36.436 1.00 72.19 265 ARG A C 1
ATOM 1966 O O . ARG A 1 265 ? 30.955 11.630 -37.557 1.00 72.19 265 ARG A O 1
ATOM 1973 N N . HIS A 1 266 ? 32.016 12.620 -35.839 1.00 69.44 266 HIS A N 1
ATOM 1974 C CA . HIS A 1 266 ? 33.361 12.641 -36.422 1.00 69.44 266 HIS A CA 1
ATOM 1975 C C . HIS A 1 266 ? 34.330 11.641 -35.768 1.00 69.44 266 HIS A C 1
ATOM 1977 O O . HIS A 1 266 ? 35.508 11.624 -36.118 1.00 69.44 266 HIS A O 1
ATOM 1983 N N . ALA A 1 267 ? 33.861 10.833 -34.813 1.00 65.88 267 ALA A N 1
ATOM 1984 C CA . ALA A 1 267 ? 34.672 9.819 -34.149 1.00 65.88 267 ALA A CA 1
ATOM 1985 C C . ALA A 1 267 ? 34.623 8.497 -34.933 1.00 65.88 267 ALA A C 1
ATOM 1987 O O . ALA A 1 267 ? 33.560 8.095 -35.404 1.00 65.88 267 ALA A O 1
ATOM 1988 N N . GLU A 1 268 ? 35.762 7.807 -35.053 1.00 64.56 268 GLU A N 1
ATOM 1989 C CA . GLU A 1 268 ? 35.824 6.456 -35.628 1.00 64.56 268 GLU A CA 1
ATOM 1990 C C . GLU A 1 268 ? 34.826 5.529 -34.897 1.00 64.56 268 GLU A C 1
ATOM 1992 O O . GLU A 1 268 ? 34.805 5.524 -33.658 1.00 64.56 268 GLU A O 1
ATOM 1997 N N . PRO A 1 269 ? 33.982 4.762 -35.613 1.00 62.97 269 PRO A N 1
ATOM 1998 C CA . PRO A 1 269 ? 32.945 3.930 -35.009 1.00 62.97 269 PRO A CA 1
ATOM 1999 C C . PRO A 1 269 ? 33.569 2.743 -34.261 1.00 62.97 269 PRO A C 1
ATOM 2001 O O . PRO A 1 269 ? 33.711 1.646 -34.791 1.00 62.97 269 PRO A O 1
ATOM 2004 N N . GLY A 1 270 ? 33.960 2.968 -33.008 1.00 71.88 270 GLY A N 1
ATOM 2005 C CA . GLY A 1 270 ? 34.374 1.924 -32.077 1.00 71.88 270 GLY A CA 1
ATOM 2006 C C . GLY A 1 270 ? 33.196 1.379 -31.264 1.00 71.88 270 GLY A C 1
ATOM 2007 O O . GLY A 1 270 ? 32.293 2.128 -30.881 1.00 71.88 270 GLY A O 1
ATOM 2008 N N . ASP A 1 271 ? 33.247 0.092 -30.908 1.00 74.06 271 ASP A N 1
ATOM 2009 C CA . ASP A 1 271 ? 32.219 -0.602 -30.107 1.00 74.06 271 ASP A CA 1
ATOM 2010 C C . ASP A 1 271 ? 31.866 0.113 -28.787 1.00 74.06 271 ASP A C 1
ATOM 2012 O O . ASP A 1 271 ? 30.740 0.023 -28.294 1.00 74.06 271 ASP A O 1
ATOM 2016 N N . GLN A 1 272 ? 32.810 0.857 -28.201 1.00 77.06 272 GLN A N 1
ATOM 2017 C CA . GLN A 1 272 ? 32.591 1.623 -26.969 1.00 77.06 272 GLN A CA 1
ATOM 2018 C C . GLN A 1 272 ? 31.685 2.846 -27.174 1.00 77.06 272 GLN A C 1
ATOM 2020 O O . GLN A 1 272 ? 30.855 3.131 -26.309 1.00 77.06 272 GLN A O 1
ATOM 2025 N N . ALA A 1 273 ? 31.789 3.539 -28.313 1.00 76.62 273 ALA A N 1
ATOM 2026 C CA . ALA A 1 273 ? 30.944 4.694 -28.621 1.00 76.62 273 ALA A CA 1
ATOM 2027 C C . ALA A 1 273 ? 29.492 4.261 -28.877 1.00 76.62 273 ALA A C 1
ATOM 2029 O O . ALA A 1 273 ? 28.559 4.873 -28.355 1.00 76.62 273 ALA A O 1
ATOM 2030 N N . ALA A 1 274 ? 29.302 3.144 -29.589 1.00 75.38 274 ALA A N 1
ATOM 2031 C CA . ALA A 1 274 ? 27.986 2.542 -29.798 1.00 75.38 274 ALA A CA 1
ATOM 2032 C C . ALA A 1 274 ? 27.336 2.099 -28.473 1.00 75.38 274 ALA A C 1
ATOM 2034 O O . ALA A 1 274 ? 26.160 2.373 -28.230 1.00 75.38 274 ALA A O 1
ATOM 2035 N N . ARG A 1 275 ? 28.113 1.478 -27.572 1.00 80.06 275 ARG A N 1
ATOM 2036 C CA . ARG A 1 275 ? 27.647 1.092 -26.228 1.00 80.06 275 ARG A CA 1
ATOM 2037 C C . ARG A 1 275 ? 27.263 2.295 -25.365 1.00 80.06 275 ARG A C 1
ATOM 2039 O O . ARG A 1 275 ? 26.228 2.253 -24.705 1.00 80.06 275 ARG A O 1
ATOM 2046 N N . LEU A 1 276 ? 28.059 3.367 -25.381 1.00 81.44 276 LEU A N 1
ATOM 2047 C CA . LEU A 1 276 ? 27.751 4.600 -24.651 1.00 81.44 276 LEU A CA 1
ATOM 2048 C C . LEU A 1 276 ? 26.459 5.246 -25.174 1.00 81.44 276 LEU A C 1
ATOM 2050 O O . LEU A 1 276 ? 25.597 5.617 -24.380 1.00 81.44 276 LEU A O 1
ATOM 2054 N N . ALA A 1 277 ? 26.295 5.333 -26.497 1.00 77.69 277 ALA A N 1
ATOM 2055 C CA . ALA A 1 277 ? 25.089 5.872 -27.118 1.00 77.69 277 ALA A CA 1
ATOM 2056 C C . ALA A 1 277 ? 23.834 5.061 -26.747 1.00 77.69 277 ALA A C 1
ATOM 2058 O O . ALA A 1 277 ? 22.809 5.649 -26.403 1.00 77.69 277 ALA A O 1
ATOM 2059 N N . ALA A 1 278 ? 23.927 3.726 -26.741 1.00 80.06 278 ALA A N 1
ATOM 2060 C CA . ALA A 1 278 ? 22.831 2.848 -26.332 1.00 80.06 278 ALA A CA 1
ATOM 2061 C C . ALA A 1 278 ? 22.452 3.024 -24.847 1.00 80.06 278 ALA A C 1
ATOM 2063 O O . ALA A 1 278 ? 21.269 3.131 -24.527 1.00 80.06 278 ALA A O 1
ATOM 2064 N N . LEU A 1 279 ? 23.438 3.117 -23.943 1.00 81.56 279 LEU A N 1
ATOM 2065 C CA . LEU A 1 279 ? 23.201 3.366 -22.511 1.00 81.56 279 LEU A CA 1
ATOM 2066 C C . LEU A 1 279 ? 22.524 4.718 -22.268 1.00 81.56 279 LEU A C 1
ATOM 2068 O O . LEU A 1 279 ? 21.574 4.822 -21.493 1.00 81.56 279 LEU A O 1
ATOM 2072 N N . LEU A 1 280 ? 23.000 5.753 -22.954 1.00 80.81 280 LEU A N 1
ATOM 2073 C CA . LEU A 1 280 ? 22.437 7.095 -22.886 1.00 80.81 280 LEU A CA 1
ATOM 2074 C C . LEU A 1 280 ? 20.993 7.143 -23.402 1.00 80.81 280 LEU A C 1
ATOM 2076 O O . LEU A 1 280 ? 20.134 7.770 -22.780 1.00 80.81 280 LEU A O 1
ATOM 2080 N N . GLN A 1 281 ? 20.717 6.449 -24.506 1.00 80.06 281 GLN A N 1
ATOM 2081 C CA . GLN A 1 281 ? 19.379 6.365 -25.079 1.00 80.06 281 GLN A CA 1
ATOM 2082 C C . GLN A 1 281 ? 18.408 5.613 -24.158 1.00 80.06 281 GLN A C 1
ATOM 2084 O O . GLN A 1 281 ? 17.327 6.129 -23.877 1.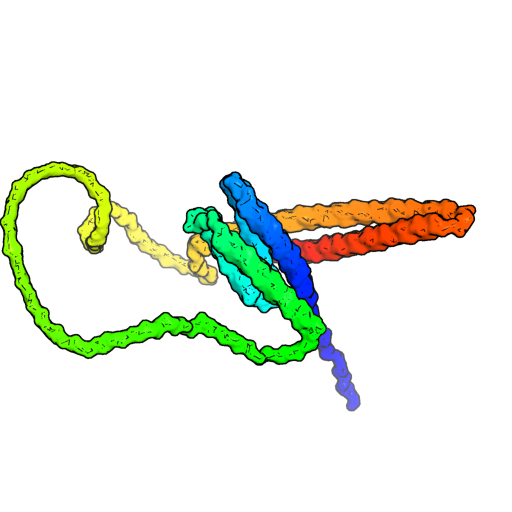00 80.06 281 GLN A O 1
ATOM 2089 N N . SER A 1 282 ? 18.822 4.464 -23.614 1.00 81.56 282 SER A N 1
ATOM 2090 C CA . SER A 1 282 ? 18.034 3.692 -22.642 1.00 81.56 282 SER A CA 1
ATOM 2091 C C . SER A 1 282 ? 17.718 4.505 -21.378 1.00 81.56 282 SER A C 1
ATOM 2093 O O . SER A 1 282 ? 16.579 4.510 -20.907 1.00 81.56 282 SER A O 1
ATOM 2095 N N . GLY A 1 283 ? 18.684 5.283 -20.873 1.00 82.12 283 GLY A N 1
ATOM 2096 C CA . GLY A 1 283 ? 18.456 6.204 -19.757 1.00 82.12 283 GLY A CA 1
ATOM 2097 C C . GLY A 1 283 ? 17.388 7.261 -20.061 1.00 82.12 283 GLY A C 1
ATOM 2098 O O . GLY A 1 283 ? 16.506 7.499 -19.237 1.00 82.12 283 GLY A O 1
ATOM 2099 N N . CYS A 1 284 ? 17.411 7.857 -21.255 1.00 81.81 284 CYS A N 1
ATOM 2100 C CA . CYS A 1 284 ? 16.406 8.846 -21.652 1.00 81.81 284 CYS A CA 1
ATOM 2101 C C . CYS A 1 284 ? 15.016 8.249 -21.893 1.00 81.81 284 CYS A C 1
ATOM 2103 O O . CYS A 1 284 ? 14.015 8.915 -21.631 1.00 81.81 284 CYS A O 1
ATOM 2105 N N . GLU A 1 285 ? 14.926 7.013 -22.378 1.00 83.88 285 GLU A N 1
ATOM 2106 C CA . GLU A 1 285 ? 13.650 6.301 -22.500 1.00 83.88 285 GLU A CA 1
ATOM 2107 C C . GLU A 1 285 ? 13.038 6.024 -21.121 1.00 83.88 285 GLU A C 1
ATOM 2109 O O . GLU A 1 285 ? 11.857 6.307 -20.908 1.00 83.88 285 GLU A O 1
ATOM 2114 N N . SER A 1 286 ? 13.852 5.575 -20.159 1.00 80.31 286 SER A N 1
ATOM 2115 C CA . SER A 1 286 ? 13.416 5.375 -18.772 1.00 80.31 286 SER A CA 1
ATOM 2116 C C . SER A 1 286 ? 12.904 6.671 -18.137 1.00 80.31 286 SER A C 1
ATOM 2118 O O . SER A 1 286 ? 11.870 6.659 -17.474 1.00 80.31 286 SER A O 1
ATOM 2120 N N . GLU A 1 287 ? 13.592 7.795 -18.340 1.00 83.25 287 GLU A N 1
ATOM 2121 C CA . GLU A 1 287 ? 13.170 9.095 -17.799 1.00 83.25 287 GLU A CA 1
ATOM 2122 C C . GLU A 1 287 ? 11.889 9.629 -18.450 1.00 83.25 287 GLU A C 1
ATOM 2124 O O . GLU A 1 287 ? 11.032 10.196 -17.777 1.00 83.25 287 GLU A O 1
ATOM 2129 N N . ARG A 1 288 ? 11.706 9.423 -19.758 1.00 83.06 288 ARG A N 1
ATOM 2130 C CA . ARG A 1 288 ? 10.450 9.793 -20.431 1.00 83.06 288 ARG A CA 1
ATOM 2131 C C . ARG A 1 288 ? 9.271 8.986 -19.902 1.00 83.06 288 ARG A C 1
ATOM 2133 O O . ARG A 1 288 ? 8.176 9.528 -19.755 1.00 83.06 288 ARG A O 1
ATOM 2140 N N . LEU A 1 289 ? 9.487 7.705 -19.603 1.00 85.50 289 LEU A N 1
ATOM 2141 C CA . LEU A 1 289 ? 8.463 6.854 -19.008 1.00 85.50 289 LEU A CA 1
ATOM 2142 C C . LEU A 1 289 ? 8.083 7.343 -17.603 1.00 85.50 289 LEU A C 1
ATOM 2144 O O . LEU A 1 289 ? 6.893 7.413 -17.289 1.00 85.50 289 LEU A O 1
ATOM 2148 N N . THR A 1 290 ? 9.062 7.714 -16.771 1.00 85.88 290 THR A N 1
ATOM 2149 C CA . THR A 1 290 ? 8.788 8.249 -15.428 1.00 85.88 290 THR A CA 1
ATOM 2150 C C . THR A 1 290 ? 8.097 9.610 -15.488 1.00 85.88 290 THR A C 1
ATOM 2152 O O . THR A 1 290 ? 7.114 9.809 -14.775 1.00 85.88 290 THR A O 1
ATOM 2155 N N . GLU A 1 291 ? 8.515 10.507 -16.388 1.00 86.44 291 GLU A N 1
ATOM 2156 C CA . GLU A 1 291 ? 7.839 11.791 -16.625 1.00 86.44 291 GLU A CA 1
ATOM 2157 C C . GLU A 1 291 ? 6.382 11.577 -17.066 1.00 86.44 291 GLU A C 1
ATOM 2159 O O . GLU A 1 291 ? 5.466 12.198 -16.526 1.00 86.44 291 GLU A O 1
ATOM 2164 N N . SER A 1 292 ? 6.137 10.662 -18.010 1.00 87.62 292 SER A N 1
ATOM 2165 C CA . SER A 1 292 ? 4.783 10.356 -18.485 1.00 87.62 292 SER A CA 1
ATOM 2166 C C . SER A 1 292 ? 3.890 9.799 -17.373 1.00 87.62 292 SER A C 1
ATOM 2168 O O . SER A 1 292 ? 2.725 10.187 -17.271 1.00 87.62 292 SER A O 1
ATOM 2170 N N . ARG A 1 293 ? 4.421 8.907 -16.525 1.00 87.69 293 ARG A N 1
ATOM 2171 C CA . ARG A 1 293 ? 3.693 8.354 -15.372 1.00 87.69 293 ARG A CA 1
ATOM 2172 C C . ARG A 1 293 ? 3.339 9.439 -14.359 1.00 87.69 293 ARG A C 1
ATOM 2174 O O . ARG A 1 293 ? 2.184 9.514 -13.950 1.00 87.69 293 ARG A O 1
ATOM 2181 N N . LEU A 1 294 ? 4.280 10.322 -14.022 1.00 88.44 294 LEU A N 1
ATOM 2182 C CA . LEU A 1 294 ? 4.030 11.435 -13.100 1.00 88.44 294 LEU A CA 1
ATOM 2183 C C . LEU A 1 294 ? 2.995 12.421 -13.637 1.00 88.44 294 LEU A C 1
ATOM 2185 O O . LEU A 1 294 ? 2.099 12.811 -12.900 1.00 88.44 294 LEU A O 1
ATOM 2189 N N . ARG A 1 295 ? 3.039 12.756 -14.930 1.00 87.25 295 ARG A N 1
ATOM 2190 C CA . ARG A 1 295 ? 2.009 13.600 -15.563 1.00 87.25 295 ARG A CA 1
ATOM 2191 C C . ARG A 1 295 ? 0.631 12.939 -15.583 1.00 87.25 295 ARG A C 1
ATOM 2193 O O . ARG A 1 295 ? -0.386 13.628 -15.534 1.00 87.25 295 ARG A O 1
ATOM 2200 N N . SER A 1 296 ? 0.576 11.614 -15.709 1.00 88.25 296 SER A N 1
ATOM 2201 C CA . SER A 1 296 ? -0.683 10.870 -15.608 1.00 88.25 296 SER A CA 1
ATOM 2202 C C . SER A 1 296 ? -1.235 10.919 -14.184 1.00 88.25 296 SER A C 1
ATOM 2204 O O . SER A 1 296 ? -2.419 11.201 -13.999 1.00 88.25 296 SER A O 1
ATOM 2206 N N . LEU A 1 297 ? -0.366 10.722 -13.188 1.00 87.25 297 LEU A N 1
ATOM 2207 C CA . LEU A 1 297 ? -0.715 10.818 -11.774 1.00 87.25 297 LEU A CA 1
ATOM 2208 C C . LEU A 1 297 ? -1.201 12.228 -11.417 1.00 87.25 297 LEU A C 1
ATOM 2210 O O . LEU A 1 297 ? -2.279 12.367 -10.856 1.00 87.25 297 LEU A O 1
ATOM 2214 N N . GLU A 1 298 ? -0.480 13.267 -11.841 1.00 89.00 298 GLU A N 1
ATOM 2215 C CA . GLU A 1 298 ? -0.865 14.677 -11.697 1.00 89.00 298 GLU A CA 1
ATOM 2216 C C . GLU A 1 298 ? -2.283 14.934 -12.231 1.00 89.00 298 GLU A C 1
ATOM 2218 O O . GLU A 1 298 ? -3.136 15.483 -11.534 1.00 89.00 298 GLU A O 1
ATOM 2223 N N . LYS A 1 299 ? -2.577 14.475 -13.456 1.00 88.12 299 LYS A N 1
ATOM 2224 C CA . LYS A 1 299 ? -3.908 14.620 -14.063 1.00 88.12 299 LYS A CA 1
ATOM 2225 C C . LYS A 1 299 ? -4.987 13.866 -13.292 1.00 88.12 299 LYS A C 1
ATOM 2227 O O . LYS A 1 299 ? -6.098 14.379 -13.171 1.00 88.12 299 LYS A O 1
ATOM 2232 N N . SER A 1 300 ? -4.698 12.653 -12.823 1.00 87.19 300 SER A N 1
ATOM 2233 C CA . SER A 1 300 ? -5.659 11.850 -12.063 1.00 87.19 300 SER A CA 1
ATOM 2234 C C . SER A 1 300 ? -5.961 12.503 -10.717 1.00 87.19 300 SER A C 1
ATOM 2236 O O . SER A 1 300 ? -7.116 12.796 -10.415 1.00 87.19 300 SER A O 1
ATOM 2238 N N . THR A 1 301 ? -4.921 12.844 -9.954 1.00 86.50 301 THR A N 1
ATOM 2239 C CA . THR A 1 301 ? -5.032 13.530 -8.662 1.00 86.50 301 THR A CA 1
ATOM 2240 C C . THR A 1 301 ? -5.746 14.873 -8.803 1.00 86.50 301 THR A C 1
ATOM 2242 O O . THR A 1 301 ? -6.634 15.175 -8.011 1.00 86.50 301 THR A O 1
ATOM 2245 N N . GLY A 1 302 ? -5.462 15.639 -9.862 1.00 89.00 302 GLY A N 1
ATOM 2246 C CA . GLY A 1 302 ? -6.175 16.881 -10.167 1.00 89.00 302 GLY A CA 1
ATOM 2247 C C . GLY A 1 302 ? -7.676 16.684 -10.405 1.00 89.00 302 GLY A C 1
ATOM 2248 O O . GLY A 1 302 ? -8.484 17.464 -9.902 1.00 89.00 302 GLY A O 1
ATOM 2249 N N . LYS A 1 303 ? -8.081 15.616 -11.108 1.00 87.56 303 LYS A N 1
ATOM 2250 C CA . LYS A 1 303 ? -9.504 15.272 -11.292 1.00 87.56 303 LYS A CA 1
ATOM 2251 C C . LYS A 1 303 ? -10.175 14.887 -9.973 1.00 87.56 303 LYS A C 1
ATOM 2253 O O . LYS A 1 303 ? -11.287 15.342 -9.710 1.00 87.56 303 LYS A O 1
ATOM 2258 N N . HIS A 1 304 ? -9.511 14.082 -9.142 1.00 86.12 304 HIS A N 1
ATOM 2259 C CA . HIS A 1 304 ? -10.035 13.700 -7.829 1.00 86.12 304 HIS A CA 1
ATOM 2260 C C . HIS A 1 304 ? -10.186 14.912 -6.910 1.00 86.12 304 HIS A C 1
ATOM 2262 O O . HIS A 1 304 ? -11.231 15.072 -6.283 1.00 86.12 304 HIS A O 1
ATOM 2268 N N . LEU A 1 305 ? -9.196 15.809 -6.894 1.00 87.44 305 LEU A N 1
ATOM 2269 C CA . LEU A 1 305 ? -9.256 17.051 -6.131 1.00 87.44 305 LEU A CA 1
ATOM 2270 C C . LEU A 1 305 ? -10.389 17.958 -6.623 1.00 87.44 305 LEU A C 1
ATOM 2272 O O . LEU A 1 305 ? -11.111 18.521 -5.808 1.00 87.44 305 LEU A O 1
ATOM 2276 N N . TRP A 1 306 ? -10.586 18.071 -7.939 1.00 84.75 306 TRP A N 1
ATOM 2277 C CA . TRP A 1 306 ? -11.698 18.833 -8.511 1.00 84.75 306 TRP A CA 1
ATOM 2278 C C . TRP A 1 306 ? -13.061 18.260 -8.095 1.00 84.75 306 TRP A C 1
ATOM 2280 O O . TRP A 1 306 ? -13.949 19.013 -7.700 1.00 84.75 306 TRP A O 1
ATOM 2290 N N . SER A 1 307 ? -13.209 16.932 -8.098 1.00 85.06 307 SER A N 1
ATOM 2291 C CA . SER A 1 307 ? -14.425 16.265 -7.619 1.00 85.06 307 SER A CA 1
ATOM 2292 C C . SER A 1 307 ? -14.646 16.468 -6.118 1.00 85.06 307 SER A C 1
ATOM 2294 O O . SER A 1 307 ? -15.763 16.763 -5.704 1.00 85.06 307 SER A O 1
ATOM 2296 N N . LEU A 1 308 ? -13.596 16.328 -5.300 1.00 86.31 308 LEU A N 1
ATOM 2297 C CA . LEU A 1 308 ? -13.649 16.579 -3.855 1.00 86.31 308 LEU A CA 1
ATOM 2298 C C . LEU A 1 308 ? -14.033 18.025 -3.562 1.00 86.31 308 LEU A C 1
ATOM 2300 O O . LEU A 1 308 ? -14.883 18.282 -2.716 1.00 86.31 308 LEU A O 1
ATOM 2304 N N . ARG A 1 309 ? -13.460 18.969 -4.306 1.00 84.62 309 ARG A N 1
ATOM 2305 C CA . ARG A 1 309 ? -13.781 20.387 -4.208 1.00 84.62 309 ARG A CA 1
ATOM 2306 C C . ARG A 1 309 ? -15.251 20.657 -4.532 1.00 84.62 309 ARG A C 1
ATOM 2308 O O . ARG A 1 309 ? -15.913 21.341 -3.766 1.00 84.62 309 ARG A O 1
ATOM 2315 N N . GLY A 1 310 ? -15.784 20.049 -5.592 1.00 84.19 310 GLY A N 1
ATOM 2316 C CA . GLY A 1 310 ? -17.204 20.155 -5.938 1.00 84.19 310 GLY A CA 1
ATOM 2317 C C . GLY A 1 310 ? -18.160 19.563 -4.894 1.00 84.19 310 GLY A C 1
ATOM 2318 O O . GLY A 1 310 ? -19.296 20.011 -4.806 1.00 84.19 310 GLY A O 1
ATOM 2319 N N . MET A 1 311 ? -17.715 18.587 -4.095 1.00 83.12 311 MET A N 1
ATOM 2320 C CA . MET A 1 311 ? -18.510 18.017 -2.998 1.00 83.12 311 MET A CA 1
ATOM 2321 C C . MET A 1 311 ? -18.402 18.827 -1.701 1.00 83.12 311 MET A C 1
ATOM 2323 O O . MET A 1 311 ? -19.372 18.914 -0.958 1.00 83.12 311 MET A O 1
ATOM 2327 N N . ILE A 1 312 ? -17.229 19.398 -1.416 1.00 83.56 312 ILE A N 1
ATOM 2328 C CA . ILE A 1 312 ? -16.930 20.042 -0.131 1.00 83.56 312 ILE A CA 1
ATOM 2329 C C . ILE A 1 312 ? -17.253 21.538 -0.153 1.00 83.56 312 ILE A C 1
ATOM 2331 O O . ILE A 1 312 ? -17.748 22.049 0.844 1.00 83.56 312 ILE A O 1
ATOM 2335 N N . ASP A 1 313 ? -16.992 22.245 -1.255 1.00 83.12 313 ASP A N 1
ATOM 2336 C CA . ASP A 1 313 ? -17.191 23.701 -1.323 1.00 83.12 313 ASP A CA 1
ATOM 2337 C C . ASP A 1 313 ? -18.663 24.110 -1.061 1.00 83.12 313 ASP A C 1
ATOM 2339 O O . ASP A 1 313 ? -18.865 24.999 -0.237 1.00 83.12 313 ASP A O 1
ATOM 2343 N N . PRO A 1 314 ? -19.698 23.426 -1.603 1.00 81.56 314 PRO A N 1
ATOM 2344 C CA . PRO A 1 314 ? -21.096 23.734 -1.270 1.00 81.56 314 PRO A CA 1
ATOM 2345 C C . PRO A 1 314 ? -21.435 23.508 0.210 1.00 81.56 314 PRO A C 1
ATOM 2347 O O . PRO A 1 314 ? -22.179 24.277 0.805 1.00 81.56 314 PRO A O 1
ATOM 2350 N N . LEU A 1 315 ? -20.848 22.479 0.834 1.00 74.56 315 LEU A N 1
ATOM 2351 C CA . LEU A 1 315 ? -21.056 22.188 2.256 1.00 74.56 315 LEU A CA 1
ATOM 2352 C C . LEU A 1 315 ? -20.426 23.251 3.167 1.00 74.56 315 LEU A C 1
ATOM 2354 O O . LEU A 1 315 ? -20.872 23.412 4.296 1.00 74.56 315 LEU A O 1
ATOM 2358 N N . GLN A 1 316 ? -19.394 23.958 2.696 1.00 68.69 316 GLN A N 1
ATOM 2359 C CA . GLN A 1 316 ? -18.777 25.066 3.429 1.00 68.69 316 GLN A CA 1
ATOM 2360 C C . GLN A 1 316 ? -19.511 26.397 3.229 1.00 68.69 316 GLN A C 1
ATOM 2362 O O . GLN A 1 316 ? -19.430 27.248 4.105 1.00 68.69 316 GLN A O 1
ATOM 2367 N N . GLU A 1 317 ? -20.181 26.599 2.091 1.00 74.19 317 GLU A N 1
ATOM 2368 C CA . GLU A 1 317 ? -20.963 27.816 1.822 1.00 74.19 317 GLU A CA 1
ATOM 2369 C C . GLU A 1 317 ? -22.305 27.833 2.577 1.00 74.19 317 GLU A C 1
ATOM 2371 O O . GLU A 1 317 ? -22.799 28.910 2.911 1.00 74.19 317 GLU A O 1
ATOM 2376 N N . ASP A 1 318 ? -22.860 26.654 2.881 1.00 60.03 318 ASP A N 1
ATOM 2377 C CA . ASP A 1 318 ? -24.135 26.480 3.593 1.00 60.03 318 ASP A CA 1
ATOM 2378 C C . ASP A 1 318 ? -23.998 26.386 5.136 1.00 60.03 318 ASP A C 1
ATOM 2380 O O . ASP A 1 318 ? -25.012 26.299 5.838 1.00 60.03 318 ASP A O 1
ATOM 2384 N N . MET A 1 319 ? -22.768 26.387 5.670 1.00 57.03 319 MET A N 1
ATOM 2385 C CA . MET A 1 319 ? -22.446 26.355 7.112 1.00 57.03 319 MET A CA 1
ATOM 2386 C C . MET A 1 319 ? -22.163 27.746 7.684 1.00 57.03 319 MET A C 1
ATOM 2388 O O . MET A 1 319 ? -22.645 28.010 8.811 1.00 57.03 319 MET A O 1
#

Foldseek 3Di:
DDDDDDDDDPPDDPPVVVVLLVLLVVLLVLLVVLLVVLLVLLVVLVPDPDPVVNLVSLVVNLVSLVVNLVSCVVSVVVVLNVLSVVVNVVSVCVNVVVDDDDPVVSVVSNVSSVVSNVVSVVVVVVSVDDDDDDDDDDDDPDDDDDDDDDDDDDDDDDDDDDDDDDDDDDDDDDDDDDDDDDDDDDDDDDDDDPDDDPPDPDDPDPDDDDDPVVVVVVVVVLVVLVVVLVVLVVVLVVLVVVLVVLVVVLVVLVVVLVVLCVVCVPPDDDPVSVVVNVVSVVVSVVSVVVSVVSVVVSVVSVVVSVVSCVVNVVVVVVD

Sequence (319 aa):
MGTRAPAKAERGMVDSDALLKELLETFQLEAQDHIRALSTLLVALEKEGEPAERRRLVETIFRRMHTLKGAAHAVNLLDVAQTCQELESLLSDLKRGEIKLDLKLFDRLHAEVDALSASILAREERASTDPVPPGGAAPRLDAIEAGPPPSSGGAKVQGKAEGPAGVNAGTGGSGKAEPARLWRDTAEAPEPERRAAPSGSAPAGDMVRVSTRLLASLLLQAEELVSAKLTASVLLEEISAAAAELSGRGKERARALEFAREAFRHAEPGDQAARLAALLQSGCESERLTESRLRSLEKSTGKHLWSLRGMIDPLQEDM